Protein AF-A0A0A9ZG33-F1 (afdb_monomer_lite)

pLDDT: mean 83.76, std 20.29, range [23.17, 98.38]

Organism: Lygus hesperus (NCBI:txid30085)

Radius of gyration: 24.09 Å; chains: 1; bounding box: 69×44×70 Å

Foldseek 3Di:
DCLLFFPDDPPDDFAFDDQDDFWKDKDFDPPPDDPPVPLLQAPDDAVVFPADKDKKFFPAKDFPDDDDPDFTKMKTKIFQVPRDDDAAFDKKWWQFWFDPVLLCLLCVLLVNNVQQFGKMAMDTDPPDPDDQDRSHHRIHGSSSCRTGWFPQLDQQALSLLLNLLVQADDPSLSSSSRLLSGPNNVVVVCVVRPVVSDTPSNSCVSRVRRRDHPSSRSVGTHTRHTDMFGFNDGCVVSPSMTMGMDGFDAPPVRDTDRHSVRVVQLNVVNVVVVVVCVVVVNDDPPDPDPDDDDDDDDDDDDDDDDDDDDDPRVSGIIIMGD

Sequence (322 aa):
MEFSKLIFEPTVDLKLPPVPVSFIEVVFSDVQKIDLDDPLCTSAPLPFGISPLIQSEVVSGRLLTRGDDVKETFELSLDIKEQFSYLPGDSVGVFPQNPLAEVNQLLKRLGLDEQKNAPIEITVKKGVKKKLPIYLPLVSTPKIILESVLEIRGILKKGFLRSLAEYTTEYKEKRRLLELSSIEGAAEYDKYILQQGLTLSDVLTEIPSCVPPLSLLLEHLPRLMPRAYSIASSPLSCGKRINIVFNLVVTPRGRMGVCSSWLKNKFEDVDDLSKKFEKMGVEDSSPTITSKTETVQFPNPHAYRCSSNLDWTRDRRCSLYR

Structure (mmCIF, N/CA/C/O backbone):
data_AF-A0A0A9ZG33-F1
#
_entry.id   AF-A0A0A9ZG33-F1
#
loop_
_atom_site.group_PDB
_atom_site.id
_atom_site.type_symbol
_atom_site.label_atom_id
_atom_site.label_alt_id
_atom_site.label_comp_id
_atom_site.label_asym_id
_atom_site.label_entity_id
_atom_site.label_seq_id
_atom_site.pdbx_PDB_ins_code
_atom_site.Cartn_x
_atom_site.Cartn_y
_atom_site.Cartn_z
_atom_site.occupancy
_atom_site.B_iso_or_equiv
_atom_site.auth_seq_id
_atom_site.auth_comp_id
_atom_site.auth_asym_id
_atom_site.auth_atom_id
_atom_site.pdbx_PDB_model_num
ATOM 1 N N . MET A 1 1 ? -22.550 -4.802 -3.161 1.00 54.41 1 MET A N 1
ATOM 2 C CA . MET A 1 1 ? -21.723 -5.581 -2.213 1.00 54.41 1 MET A CA 1
ATOM 3 C C . MET A 1 1 ? -22.323 -5.340 -0.837 1.00 54.41 1 MET A C 1
ATOM 5 O O . MET A 1 1 ? -22.519 -4.184 -0.504 1.00 54.41 1 MET A O 1
ATOM 9 N N . GLU A 1 2 ? -22.704 -6.361 -0.069 1.00 68.38 2 GLU A N 1
ATOM 10 C CA . GLU A 1 2 ? -23.331 -6.164 1.259 1.00 68.38 2 GLU A CA 1
ATOM 11 C C . GLU A 1 2 ? -22.295 -5.989 2.383 1.00 68.38 2 GLU A C 1
ATOM 13 O O . GLU A 1 2 ? -22.532 -6.361 3.529 1.00 68.38 2 GLU A O 1
ATOM 18 N N . PHE A 1 3 ? -21.120 -5.441 2.063 1.00 70.50 3 PHE A N 1
ATOM 19 C CA . PHE A 1 3 ? -20.029 -5.315 3.027 1.00 70.50 3 PHE A CA 1
ATOM 20 C C . PHE A 1 3 ? -20.379 -4.376 4.192 1.00 70.50 3 PHE A C 1
ATOM 22 O O . PHE A 1 3 ? -19.878 -4.570 5.292 1.00 70.50 3 PHE A O 1
ATOM 29 N N . SER A 1 4 ? -21.268 -3.405 3.982 1.00 67.25 4 SER A N 1
ATOM 30 C CA . SER A 1 4 ? -21.712 -2.442 4.997 1.00 67.25 4 SER A CA 1
ATOM 31 C C . SER A 1 4 ? -22.871 -2.932 5.880 1.00 67.25 4 SER A C 1
ATOM 33 O O . SER A 1 4 ? -23.258 -2.240 6.822 1.00 67.25 4 SER A O 1
ATOM 35 N N . LYS A 1 5 ? -23.436 -4.122 5.623 1.00 80.19 5 LYS A N 1
ATOM 36 C CA . LYS A 1 5 ? -24.519 -4.680 6.448 1.00 80.19 5 LYS A CA 1
ATOM 37 C C . LYS A 1 5 ? -23.959 -5.433 7.656 1.00 80.19 5 LYS A C 1
ATOM 39 O O . LYS A 1 5 ? -22.950 -6.131 7.548 1.00 80.19 5 LYS A O 1
ATOM 44 N N . LEU A 1 6 ? -24.629 -5.309 8.802 1.00 83.00 6 LEU A N 1
ATOM 45 C CA . LEU A 1 6 ? -24.317 -6.118 9.984 1.00 83.00 6 LEU A CA 1
ATOM 46 C C . LEU A 1 6 ? -24.557 -7.602 9.688 1.00 83.00 6 LEU A C 1
ATOM 48 O O . LEU A 1 6 ? -25.524 -7.949 9.011 1.00 83.00 6 LEU A O 1
ATOM 52 N N . ILE A 1 7 ? -23.655 -8.449 10.177 1.00 76.56 7 ILE A N 1
ATOM 53 C CA . ILE A 1 7 ? -23.704 -9.909 10.014 1.00 76.56 7 ILE A CA 1
ATOM 54 C C . ILE A 1 7 ? -24.590 -10.516 11.095 1.00 76.56 7 ILE A C 1
ATOM 56 O O . ILE A 1 7 ? -25.347 -11.450 10.838 1.00 76.56 7 ILE A O 1
ATOM 60 N N . PHE A 1 8 ? -24.478 -9.977 12.306 1.00 82.75 8 PHE A N 1
ATOM 61 C CA . PHE A 1 8 ? -25.148 -10.486 13.487 1.00 82.75 8 PHE A CA 1
ATOM 62 C C . PHE A 1 8 ? -26.066 -9.419 14.066 1.00 82.75 8 PHE A C 1
ATOM 64 O O . PHE A 1 8 ? -25.863 -8.217 13.876 1.00 82.75 8 PHE A O 1
ATOM 71 N N . GLU A 1 9 ? -27.072 -9.860 14.817 1.00 83.00 9 GLU A N 1
ATOM 72 C CA . GLU A 1 9 ? -27.847 -8.926 15.619 1.00 83.00 9 GLU A CA 1
ATOM 73 C C . GLU A 1 9 ? -26.914 -8.178 16.591 1.00 83.00 9 GLU A C 1
ATOM 75 O O . GLU A 1 9 ? -25.982 -8.778 17.144 1.00 83.00 9 GLU A O 1
ATOM 80 N N . PRO A 1 10 ? -27.143 -6.874 16.828 1.00 83.50 10 PRO A N 1
ATOM 81 C CA . PRO A 1 10 ? -26.335 -6.069 17.746 1.00 83.50 10 PRO A CA 1
ATOM 82 C C . PRO A 1 10 ? -26.168 -6.661 19.154 1.00 83.50 10 PRO A C 1
ATOM 84 O O . PRO A 1 10 ? -25.194 -6.356 19.837 1.00 83.50 10 PRO A O 1
ATOM 87 N N . THR A 1 11 ? -27.117 -7.497 19.574 1.00 83.44 11 THR A N 1
ATOM 88 C CA . THR A 1 11 ? -27.189 -8.186 20.869 1.00 83.44 11 THR A CA 1
ATOM 89 C C . THR A 1 11 ? -26.241 -9.380 20.991 1.00 83.44 11 THR A C 1
ATOM 91 O O . THR A 1 11 ? -26.025 -9.859 22.099 1.00 83.44 11 THR A O 1
ATOM 94 N N . VAL A 1 12 ? -25.672 -9.874 19.886 1.00 89.44 12 VAL A N 1
ATOM 95 C CA . VAL A 1 12 ? -24.742 -11.010 19.905 1.00 89.44 12 VAL A CA 1
ATOM 96 C C . VAL A 1 12 ? -23.395 -10.573 20.482 1.00 89.44 12 VAL A C 1
ATOM 98 O O . VAL A 1 12 ? -22.738 -9.672 19.947 1.00 89.44 12 VAL A O 1
ATOM 101 N N . ASP A 1 13 ? -22.944 -11.241 21.539 1.00 91.88 13 ASP A N 1
ATOM 102 C CA . ASP A 1 13 ? -21.604 -11.035 22.088 1.00 91.88 13 ASP A CA 1
ATOM 103 C C . ASP A 1 13 ? -20.533 -11.588 21.136 1.00 91.88 13 ASP A C 1
ATOM 105 O O . ASP A 1 13 ? -20.601 -12.734 20.693 1.00 91.88 13 ASP A O 1
ATOM 109 N N . LEU A 1 14 ? -19.526 -10.766 20.824 1.00 95.44 14 LEU A N 1
ATOM 110 C CA . LEU A 1 14 ? -18.429 -11.126 19.921 1.00 95.44 14 LEU A CA 1
ATOM 111 C C . LEU A 1 14 ? -17.164 -11.468 20.705 1.00 95.44 14 LEU A C 1
ATOM 113 O O . LEU A 1 14 ? -16.707 -10.681 21.540 1.00 95.44 14 LEU A O 1
ATOM 117 N N . LYS A 1 15 ? -16.517 -12.584 20.364 1.00 96.81 15 LYS A N 1
ATOM 118 C CA . LYS A 1 15 ? -15.189 -12.922 20.887 1.00 96.81 15 LYS A CA 1
ATOM 119 C C . LYS A 1 15 ? -14.122 -12.219 20.060 1.00 96.81 15 LYS A C 1
ATOM 121 O O . LYS A 1 15 ? -13.741 -12.670 18.978 1.00 96.81 15 LYS A O 1
ATOM 126 N N . LEU A 1 16 ? -13.655 -11.087 20.579 1.00 97.00 16 LEU A N 1
ATOM 127 C CA . LEU A 1 16 ? -12.715 -10.201 19.897 1.00 97.00 16 LEU A CA 1
ATOM 128 C C . LEU A 1 16 ? -11.254 -10.510 20.261 1.00 97.00 16 LEU A C 1
ATOM 130 O O . LEU A 1 16 ? -10.961 -10.822 21.417 1.00 97.00 16 LEU A O 1
ATOM 134 N N . PRO A 1 17 ? -10.310 -10.358 19.314 1.00 95.75 17 PRO A N 1
ATOM 135 C CA . PRO A 1 17 ? -8.894 -10.324 19.648 1.00 95.75 17 PRO A CA 1
ATOM 136 C C . PRO A 1 17 ? -8.579 -9.096 20.525 1.00 95.75 17 PRO A C 1
ATOM 138 O O . PRO A 1 17 ? -9.280 -8.078 20.437 1.00 95.75 17 PRO A O 1
ATOM 141 N N . PRO A 1 18 ? -7.516 -9.150 21.352 1.00 95.44 18 PRO A N 1
ATOM 142 C CA . PRO A 1 18 ? -7.082 -7.991 22.124 1.00 95.44 18 PRO A CA 1
ATOM 143 C C . PRO A 1 18 ? -6.701 -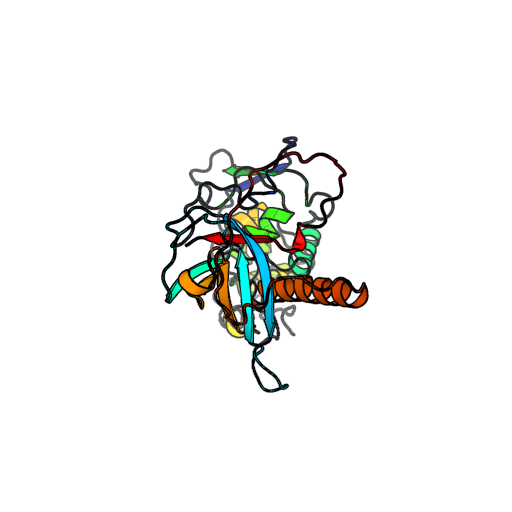6.845 21.184 1.00 95.44 18 PRO A C 1
ATOM 145 O O . PRO A 1 18 ? -6.145 -7.083 20.110 1.00 95.44 18 PRO A O 1
ATOM 148 N N . VAL A 1 19 ? -6.974 -5.604 21.597 1.00 94.81 19 VAL A N 1
ATOM 149 C CA . VAL A 1 19 ? -6.558 -4.420 20.834 1.00 94.81 19 VAL A CA 1
ATOM 150 C C . VAL A 1 19 ? -5.030 -4.356 20.828 1.00 94.81 19 VAL A C 1
ATOM 152 O O . VAL A 1 19 ? -4.422 -4.290 21.901 1.00 94.81 19 VAL A O 1
ATOM 155 N N . PRO A 1 20 ? -4.387 -4.384 19.651 1.00 93.75 20 PRO A N 1
ATOM 156 C CA . PRO A 1 20 ? -2.947 -4.209 19.549 1.00 93.75 20 PRO A CA 1
ATOM 157 C C . PRO A 1 20 ? -2.500 -2.889 20.186 1.00 93.75 20 PRO A C 1
ATOM 159 O O . PRO A 1 20 ? -3.065 -1.830 19.930 1.00 93.75 20 PRO A O 1
ATOM 162 N N . VAL A 1 21 ? -1.471 -2.955 21.034 1.00 92.44 21 VAL A N 1
ATOM 163 C CA . VAL A 1 21 ? -0.943 -1.768 21.719 1.00 92.44 21 VAL A CA 1
ATOM 164 C C . VAL A 1 21 ? -0.208 -0.882 20.721 1.00 92.44 21 VAL A C 1
ATOM 166 O O . VAL A 1 21 ? 0.861 -1.274 20.225 1.00 92.44 21 VAL A O 1
ATOM 169 N N . SER A 1 22 ? -0.757 0.313 20.501 1.00 94.50 22 SER A N 1
ATOM 170 C CA . SER A 1 22 ? -0.127 1.356 19.697 1.00 94.50 22 SER A CA 1
ATOM 171 C C . SER A 1 22 ? 1.168 1.849 20.341 1.00 94.50 22 SER A C 1
ATOM 173 O O . SER A 1 22 ? 1.252 2.051 21.553 1.00 94.50 22 SER A O 1
ATOM 175 N N . PHE A 1 23 ? 2.191 2.034 19.516 1.00 96.88 23 PHE A N 1
ATOM 176 C CA . PHE A 1 23 ? 3.548 2.365 19.930 1.00 96.88 23 PHE A CA 1
ATOM 177 C C . PHE A 1 23 ? 4.268 3.341 19.002 1.00 96.88 23 PHE A C 1
ATOM 179 O O . PHE A 1 23 ? 5.325 3.827 19.392 1.00 96.88 23 PHE A O 1
ATOM 186 N N . ILE A 1 24 ? 3.733 3.626 17.814 1.00 97.50 24 ILE A N 1
ATOM 187 C CA . ILE A 1 24 ? 4.305 4.603 16.888 1.00 97.50 24 ILE A CA 1
ATOM 188 C C . ILE A 1 24 ? 3.654 5.962 17.130 1.00 97.50 24 ILE A C 1
ATOM 190 O O . ILE A 1 24 ? 2.438 6.083 17.298 1.00 97.50 24 ILE A O 1
ATOM 194 N N . GLU A 1 25 ? 4.485 6.993 17.149 1.00 96.25 25 GLU A N 1
ATOM 195 C CA . GLU A 1 25 ? 4.097 8.395 17.172 1.00 96.25 25 GLU A CA 1
ATOM 196 C C . GLU A 1 25 ? 4.562 9.054 15.871 1.00 96.25 25 GLU A C 1
ATOM 198 O O . GLU A 1 25 ? 5.674 8.802 15.403 1.00 96.25 25 GLU A O 1
ATOM 203 N N . VAL A 1 26 ? 3.683 9.859 15.273 1.00 96.81 26 VAL A N 1
ATOM 204 C CA . VAL A 1 26 ? 3.967 10.638 14.064 1.00 96.81 26 VAL A CA 1
ATOM 205 C C . VAL A 1 26 ? 3.759 12.101 14.413 1.00 96.81 26 VAL A C 1
ATOM 207 O O . VAL A 1 26 ? 2.665 12.473 14.838 1.00 96.81 26 VAL A O 1
ATOM 210 N N . VAL A 1 27 ? 4.799 12.909 14.236 1.00 95.19 27 VAL A N 1
ATOM 211 C CA . VAL A 1 27 ? 4.781 14.345 14.537 1.00 95.19 27 VAL A CA 1
ATOM 212 C C . VAL A 1 27 ? 5.165 15.104 13.277 1.00 95.19 27 VAL A C 1
ATOM 214 O O . VAL A 1 27 ? 6.100 14.709 12.586 1.00 95.19 27 VAL A O 1
ATOM 217 N N . PHE A 1 28 ? 4.449 16.178 12.955 1.00 92.56 28 PHE A N 1
ATOM 218 C CA . PHE A 1 28 ? 4.870 17.069 11.875 1.00 92.56 28 PHE A CA 1
ATOM 219 C C . PHE A 1 28 ? 6.111 17.847 12.301 1.00 92.56 28 PHE A C 1
ATOM 221 O O . PHE A 1 28 ? 6.170 18.360 13.417 1.00 92.56 28 PHE A O 1
ATOM 228 N N . SER A 1 29 ? 7.095 17.902 11.412 1.00 84.00 29 SER A N 1
ATOM 229 C CA . SER A 1 29 ? 8.401 18.497 11.668 1.00 84.00 29 SER A CA 1
ATOM 230 C C . SER A 1 29 ? 8.631 19.704 10.765 1.00 84.00 29 SER A C 1
ATOM 232 O O . SER A 1 29 ? 8.166 19.741 9.625 1.00 84.00 29 SER A O 1
ATOM 234 N N . ASP A 1 30 ? 9.406 20.665 11.263 1.00 78.31 30 ASP A N 1
ATOM 235 C CA . ASP A 1 30 ? 9.865 21.828 10.498 1.00 78.31 30 ASP A CA 1
ATOM 236 C C . ASP A 1 30 ? 11.100 21.508 9.628 1.00 78.31 30 ASP A C 1
ATOM 238 O O . ASP A 1 30 ? 11.636 22.384 8.944 1.00 78.31 30 ASP A O 1
ATOM 242 N N . VAL A 1 31 ? 11.592 20.260 9.646 1.00 69.31 31 VAL A N 1
ATOM 243 C CA . VAL A 1 31 ? 12.765 19.826 8.872 1.00 69.31 31 VAL A CA 1
ATOM 244 C C . VAL A 1 31 ? 12.498 19.946 7.368 1.00 69.31 31 VAL A C 1
ATOM 246 O O . VAL A 1 31 ? 11.769 19.160 6.778 1.00 69.31 31 VAL A O 1
ATOM 249 N N . GLN A 1 32 ? 13.151 20.907 6.713 1.00 61.06 32 GLN A N 1
ATOM 250 C CA . GLN A 1 32 ? 12.835 21.291 5.328 1.00 61.06 32 GLN A CA 1
ATOM 251 C C . GLN A 1 32 ? 13.385 20.363 4.230 1.00 61.06 32 GLN A C 1
ATOM 253 O O . GLN A 1 32 ? 13.045 20.551 3.063 1.00 61.06 32 GLN A O 1
ATOM 258 N N . LYS A 1 33 ? 14.258 19.396 4.543 1.00 64.38 33 LYS A N 1
ATOM 259 C CA . LYS A 1 33 ? 14.939 18.584 3.518 1.00 64.38 33 LYS A CA 1
ATOM 260 C C . LYS A 1 33 ? 14.689 17.098 3.714 1.00 64.38 33 LYS A C 1
ATOM 262 O O . LYS A 1 33 ? 15.389 16.440 4.474 1.00 64.38 33 LYS A O 1
ATOM 267 N N . ILE A 1 34 ? 13.708 16.590 2.978 1.00 72.25 34 ILE A N 1
ATOM 268 C CA . ILE A 1 34 ? 13.568 15.163 2.693 1.00 72.25 34 ILE A CA 1
ATOM 269 C C . ILE A 1 34 ? 14.225 14.933 1.343 1.00 72.25 34 ILE A C 1
ATOM 271 O O . ILE A 1 34 ? 13.909 15.635 0.378 1.00 72.25 34 ILE A O 1
ATOM 275 N N . ASP A 1 35 ? 15.161 13.993 1.296 1.00 70.25 35 ASP A N 1
ATOM 276 C CA . ASP A 1 35 ? 15.769 13.592 0.039 1.00 70.25 35 ASP A CA 1
ATOM 277 C C . ASP A 1 35 ? 14.707 12.892 -0.818 1.00 70.25 35 ASP A C 1
ATOM 279 O O . ASP A 1 35 ? 14.167 11.850 -0.452 1.00 70.25 35 ASP A O 1
ATOM 283 N N . LEU A 1 36 ? 14.347 13.519 -1.937 1.00 68.31 36 LEU A N 1
ATOM 284 C CA . LEU A 1 36 ? 13.374 12.967 -2.876 1.00 68.31 36 LEU A CA 1
ATOM 285 C C . LEU A 1 36 ? 14.019 11.974 -3.850 1.00 68.31 36 LEU A C 1
ATOM 287 O O . LEU A 1 36 ? 13.290 11.282 -4.561 1.00 68.31 36 LEU A O 1
ATOM 291 N N . ASP A 1 37 ? 15.352 11.918 -3.910 1.00 66.62 37 ASP A N 1
ATOM 292 C CA . ASP A 1 37 ? 16.083 11.010 -4.788 1.00 66.62 37 ASP A CA 1
ATOM 293 C C . ASP A 1 37 ? 16.258 9.613 -4.152 1.00 66.62 37 ASP A C 1
ATOM 295 O O . ASP A 1 37 ? 16.271 8.615 -4.876 1.00 66.62 37 ASP A O 1
ATOM 299 N N . ASP A 1 38 ? 16.251 9.494 -2.820 1.00 74.06 38 ASP A N 1
ATOM 300 C CA . ASP A 1 38 ? 16.016 8.222 -2.115 1.00 74.06 38 ASP A CA 1
ATOM 301 C C . ASP A 1 38 ? 14.668 8.250 -1.372 1.00 74.06 38 ASP A C 1
ATOM 303 O O . ASP A 1 38 ? 14.619 8.521 -0.170 1.00 74.06 38 ASP A O 1
ATOM 30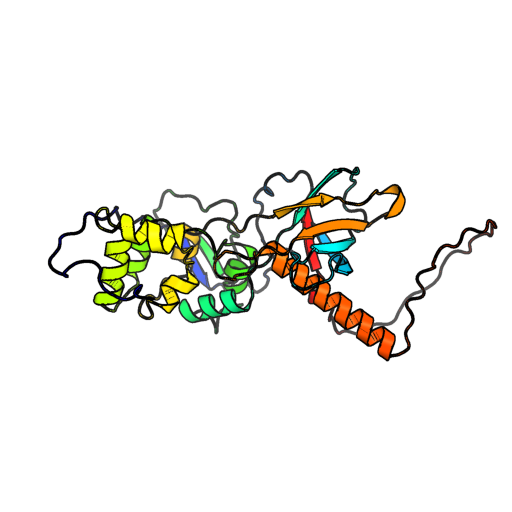7 N N . PRO A 1 39 ? 13.545 7.933 -2.044 1.00 66.19 39 PRO A N 1
ATOM 308 C CA . PRO A 1 39 ? 12.223 8.008 -1.427 1.00 66.19 39 PRO A CA 1
ATOM 309 C C . PRO A 1 39 ? 12.029 6.998 -0.287 1.00 66.19 39 PRO A C 1
ATOM 311 O O . PRO A 1 39 ? 11.066 7.116 0.467 1.00 66.19 39 PRO A O 1
ATOM 314 N N . LEU A 1 40 ? 12.898 5.992 -0.139 1.00 76.56 40 LEU A N 1
ATOM 315 C CA . LEU A 1 40 ? 12.789 5.042 0.964 1.00 76.56 40 LEU A CA 1
ATOM 316 C C . LEU A 1 40 ? 13.387 5.612 2.256 1.00 76.56 40 LEU A C 1
ATOM 318 O O . LEU A 1 40 ? 12.904 5.246 3.328 1.00 76.56 40 LEU A O 1
ATOM 322 N N . CYS A 1 41 ? 14.379 6.514 2.164 1.00 72.69 41 CYS A N 1
ATOM 323 C CA . CYS A 1 41 ? 15.009 7.217 3.294 1.00 72.69 41 CYS A CA 1
ATOM 324 C C . CYS A 1 41 ? 15.338 6.283 4.483 1.00 72.69 41 CYS A C 1
ATOM 326 O O . CYS A 1 41 ? 15.213 6.662 5.652 1.00 72.69 41 CYS A O 1
ATOM 328 N N . THR A 1 42 ? 15.707 5.028 4.203 1.00 74.44 42 THR A N 1
ATOM 329 C CA . THR A 1 42 ? 15.952 3.999 5.220 1.00 74.44 42 THR A CA 1
ATOM 330 C C . THR A 1 42 ? 17.262 3.273 4.955 1.00 74.44 42 THR A C 1
ATOM 332 O O . THR A 1 42 ? 17.591 2.929 3.825 1.00 74.44 42 THR A O 1
ATOM 335 N N . SER A 1 43 ? 17.994 2.980 6.030 1.00 73.88 43 SER A N 1
ATOM 336 C CA . SER A 1 43 ? 19.173 2.110 6.004 1.00 73.88 43 SER A CA 1
ATOM 337 C C . SER A 1 43 ? 18.817 0.621 6.055 1.00 73.88 43 SER A C 1
ATOM 339 O O . SER A 1 43 ? 19.701 -0.225 6.208 1.00 73.88 43 SER A O 1
ATOM 341 N N . ALA A 1 44 ? 17.528 0.275 5.967 1.00 81.38 44 ALA A N 1
ATOM 342 C CA . ALA A 1 44 ? 17.096 -1.109 5.967 1.00 81.38 44 ALA A CA 1
ATOM 343 C C . ALA A 1 44 ? 17.719 -1.883 4.802 1.00 81.38 44 ALA A C 1
ATOM 345 O O . ALA A 1 44 ? 17.724 -1.390 3.671 1.00 81.38 44 ALA A O 1
ATOM 346 N N . PRO A 1 45 ? 18.150 -3.136 5.040 1.00 81.81 45 PRO A N 1
ATOM 347 C CA . PRO A 1 45 ? 18.642 -3.974 3.964 1.00 81.81 45 PRO A CA 1
ATOM 348 C C . PRO A 1 45 ? 17.571 -4.111 2.876 1.00 81.81 45 PRO A C 1
ATOM 350 O O . PRO A 1 45 ? 16.363 -4.225 3.152 1.00 81.81 45 PRO A O 1
ATOM 353 N N . LEU A 1 46 ? 18.019 -4.075 1.625 1.00 82.69 46 LEU A N 1
ATOM 354 C CA . LEU A 1 46 ? 17.160 -4.344 0.482 1.00 82.69 46 LEU A CA 1
ATOM 355 C C . LEU A 1 46 ? 16.833 -5.844 0.485 1.00 82.69 46 LEU A C 1
ATOM 357 O O . LEU A 1 46 ? 17.747 -6.663 0.613 1.00 82.69 46 LEU A O 1
ATOM 361 N N . PRO A 1 47 ? 15.553 -6.243 0.402 1.00 79.31 47 PRO A N 1
ATOM 362 C CA . PRO A 1 47 ? 15.192 -7.655 0.440 1.00 79.31 47 PRO A CA 1
ATOM 363 C C . PRO A 1 47 ? 15.890 -8.436 -0.676 1.00 79.31 47 PRO A C 1
ATOM 365 O O . PRO A 1 47 ? 15.706 -8.116 -1.841 1.00 79.31 47 PRO A O 1
ATOM 368 N N . PHE A 1 48 ? 16.666 -9.467 -0.337 1.00 78.75 48 PHE A N 1
ATOM 369 C CA . PHE A 1 48 ? 17.415 -10.288 -1.307 1.00 78.75 48 PHE A CA 1
ATOM 370 C C . PHE A 1 48 ? 18.492 -9.538 -2.113 1.00 78.75 48 PHE A C 1
ATOM 372 O O . PHE A 1 48 ? 19.044 -10.119 -3.039 1.00 78.75 48 PHE A O 1
ATOM 379 N N . GLY A 1 49 ? 18.790 -8.281 -1.769 1.00 79.88 49 GLY A N 1
ATOM 380 C CA . GLY A 1 49 ? 19.707 -7.441 -2.532 1.00 79.88 49 GLY A CA 1
ATOM 381 C C . GLY A 1 49 ? 21.166 -7.620 -2.146 1.00 79.88 49 GLY A C 1
ATOM 382 O O . GLY A 1 49 ? 21.504 -7.671 -0.962 1.00 79.88 49 GLY A O 1
ATOM 383 N N . ILE A 1 50 ? 22.023 -7.667 -3.159 1.00 80.56 50 ILE A N 1
ATOM 384 C CA . ILE A 1 50 ? 23.484 -7.677 -3.054 1.00 80.56 50 ILE A CA 1
ATOM 385 C C . ILE A 1 50 ? 24.118 -6.390 -3.601 1.00 80.56 50 ILE A C 1
ATOM 387 O O . ILE A 1 50 ? 25.301 -6.155 -3.356 1.00 80.56 50 ILE A O 1
ATOM 391 N N . SER A 1 51 ? 23.355 -5.544 -4.307 1.00 80.69 51 SER A N 1
ATOM 392 C CA . SER A 1 51 ? 23.786 -4.201 -4.721 1.00 80.69 51 SER A CA 1
ATOM 393 C C . SER A 1 51 ? 23.077 -3.084 -3.942 1.00 80.69 51 SER A C 1
ATOM 395 O O . SER A 1 51 ? 21.992 -3.298 -3.395 1.00 80.69 51 SER A O 1
ATOM 397 N N . PRO A 1 52 ? 23.636 -1.859 -3.931 1.00 81.50 52 PRO A N 1
ATOM 398 C CA . PRO A 1 52 ? 22.891 -0.666 -3.544 1.00 81.50 52 PRO A CA 1
ATOM 399 C C . PRO A 1 52 ? 21.652 -0.453 -4.422 1.00 81.50 52 PRO A C 1
ATOM 401 O O . PRO A 1 52 ? 21.568 -0.979 -5.537 1.00 81.50 52 PRO A O 1
ATOM 404 N N . LEU A 1 53 ? 20.716 0.353 -3.915 1.00 84.69 53 LEU A N 1
ATOM 405 C CA . LEU A 1 53 ? 19.584 0.846 -4.689 1.00 84.69 53 LEU A CA 1
ATOM 406 C C . LEU A 1 53 ? 20.094 1.857 -5.714 1.00 84.69 53 LEU A C 1
ATOM 408 O O . LEU A 1 53 ? 20.796 2.801 -5.357 1.00 84.69 53 LEU A O 1
ATOM 412 N N . ILE A 1 54 ? 19.711 1.671 -6.969 1.00 86.12 54 ILE A N 1
ATOM 413 C CA . ILE A 1 54 ? 20.070 2.554 -8.069 1.00 86.12 54 ILE A CA 1
ATOM 414 C C . ILE A 1 54 ? 18.819 3.191 -8.656 1.00 86.12 54 ILE A C 1
ATOM 416 O O . ILE A 1 54 ? 17.786 2.536 -8.786 1.00 86.12 54 ILE A O 1
ATOM 420 N N . GLN A 1 55 ? 18.914 4.453 -9.062 1.00 86.81 55 GLN A N 1
ATOM 421 C CA . GLN A 1 55 ? 17.914 5.043 -9.945 1.00 86.81 55 GLN A CA 1
ATOM 422 C C . GLN A 1 55 ? 18.284 4.736 -11.397 1.00 86.81 55 GLN A C 1
ATOM 424 O O . GLN A 1 55 ? 19.373 5.082 -11.862 1.00 86.81 55 GLN A O 1
ATOM 429 N N . SER A 1 56 ? 17.363 4.095 -12.105 1.00 88.12 56 SER A N 1
ATOM 430 C CA . SER A 1 56 ? 17.482 3.713 -13.507 1.00 88.12 56 SER A CA 1
ATOM 431 C C . SER A 1 56 ? 16.381 4.373 -14.329 1.00 88.12 56 SER A C 1
ATOM 433 O O . SER A 1 56 ? 15.275 4.604 -13.838 1.00 88.12 56 SER A O 1
ATOM 435 N N . GLU A 1 57 ? 16.682 4.700 -15.579 1.00 89.06 57 GLU A N 1
ATOM 436 C CA . GLU A 1 57 ? 15.719 5.275 -16.517 1.00 89.06 57 GLU A CA 1
ATOM 437 C C . GLU A 1 57 ? 15.188 4.196 -17.455 1.00 89.06 57 GLU A C 1
ATOM 439 O O . GLU A 1 57 ? 15.955 3.371 -17.960 1.00 89.06 57 GLU A O 1
ATOM 444 N N . VAL A 1 58 ? 13.879 4.224 -17.716 1.00 92.19 58 VAL A N 1
ATOM 445 C CA . VAL A 1 58 ? 13.290 3.433 -18.800 1.00 92.19 58 VAL A CA 1
ATOM 446 C C . VAL A 1 58 ? 13.681 4.078 -20.127 1.00 92.19 58 VAL A C 1
ATOM 448 O O . VAL A 1 58 ? 13.258 5.189 -20.442 1.00 92.19 58 VAL A O 1
ATOM 451 N N . VAL A 1 59 ? 14.522 3.381 -20.888 1.00 91.38 59 VAL A N 1
ATOM 452 C CA . VAL A 1 59 ? 15.067 3.857 -22.167 1.00 91.38 59 VAL A CA 1
ATOM 453 C C . VAL A 1 59 ? 14.096 3.604 -23.305 1.00 91.38 59 VAL A C 1
ATOM 455 O O . VAL A 1 59 ? 13.893 4.456 -24.163 1.00 91.38 59 VAL A O 1
ATOM 458 N N . SER A 1 60 ? 13.527 2.407 -23.335 1.00 90.88 60 SER A N 1
ATOM 459 C CA . SER A 1 60 ? 12.585 1.989 -24.361 1.00 90.88 60 SER A CA 1
ATOM 460 C C . SER A 1 60 ? 11.687 0.894 -23.815 1.00 90.88 60 SER A C 1
ATOM 462 O O . SER A 1 60 ? 12.015 0.231 -22.826 1.00 90.88 60 SER A O 1
ATOM 464 N N . GLY A 1 61 ? 10.558 0.674 -24.477 1.00 91.88 61 GLY A N 1
ATOM 465 C CA . GLY A 1 61 ? 9.746 -0.498 -24.216 1.00 91.88 61 GLY A CA 1
ATOM 466 C C . GLY A 1 61 ? 8.955 -0.933 -25.432 1.00 91.88 61 GLY A C 1
ATOM 467 O O . GLY A 1 61 ? 8.854 -0.211 -26.423 1.00 91.88 61 GLY A O 1
ATOM 468 N N . ARG A 1 62 ? 8.452 -2.162 -25.374 1.00 91.81 62 ARG A N 1
ATOM 469 C CA . ARG A 1 62 ? 7.705 -2.802 -26.455 1.00 91.81 62 ARG A CA 1
ATOM 470 C C . ARG A 1 62 ? 6.588 -3.654 -25.873 1.00 91.81 62 ARG A C 1
ATOM 472 O O . ARG A 1 62 ? 6.831 -4.464 -24.981 1.00 91.81 62 ARG A O 1
ATOM 479 N N . LEU A 1 63 ? 5.383 -3.522 -26.422 1.00 94.25 63 LEU A N 1
ATOM 480 C CA . LEU A 1 63 ? 4.319 -4.501 -26.220 1.00 94.25 63 LEU A CA 1
ATOM 481 C C . LEU A 1 63 ? 4.601 -5.708 -27.127 1.00 94.25 63 LEU A C 1
ATOM 483 O O . LEU A 1 63 ? 4.631 -5.582 -28.352 1.00 94.25 63 LEU A O 1
ATOM 487 N N . LEU A 1 64 ? 4.844 -6.868 -26.523 1.00 93.75 64 LEU A N 1
ATOM 488 C CA . LEU A 1 64 ? 5.224 -8.095 -27.229 1.00 93.75 64 LEU A CA 1
ATOM 489 C C . LEU A 1 64 ? 4.017 -8.885 -27.745 1.00 93.75 64 LEU A C 1
ATOM 491 O O . LEU A 1 64 ? 4.145 -9.687 -28.668 1.00 93.75 64 LEU A O 1
ATOM 495 N N . THR A 1 65 ? 2.848 -8.681 -27.146 1.00 92.75 65 THR A N 1
ATOM 496 C CA . THR A 1 65 ? 1.614 -9.408 -27.464 1.00 92.75 65 THR A CA 1
ATOM 497 C C . THR A 1 65 ? 0.670 -8.579 -28.328 1.00 92.75 65 THR A C 1
ATOM 499 O O . THR A 1 65 ? 0.636 -7.355 -28.235 1.00 92.75 65 THR A O 1
ATOM 502 N N . ARG A 1 66 ? -0.135 -9.248 -29.158 1.00 87.31 66 ARG A N 1
ATOM 503 C CA . ARG A 1 66 ? -1.209 -8.636 -29.954 1.00 87.31 66 ARG A CA 1
ATOM 504 C C . ARG A 1 66 ? -2.481 -9.475 -29.842 1.00 87.31 66 ARG A C 1
ATOM 506 O O . ARG A 1 66 ? -2.387 -10.699 -29.835 1.00 87.31 66 ARG A O 1
ATOM 513 N N . GLY A 1 67 ? -3.635 -8.811 -29.844 1.00 79.62 67 GLY A N 1
ATOM 514 C CA . GLY A 1 67 ? -4.955 -9.439 -29.740 1.00 79.62 67 GLY A CA 1
ATOM 515 C C . GLY A 1 67 ? -5.558 -9.336 -28.338 1.00 79.62 67 GLY A C 1
ATOM 516 O O . GLY A 1 67 ? -4.838 -9.133 -27.364 1.00 79.62 67 GLY A O 1
ATOM 517 N N . ASP A 1 68 ? -6.880 -9.475 -28.259 1.00 73.38 68 ASP A N 1
ATOM 518 C CA . ASP A 1 68 ? -7.656 -9.180 -27.044 1.00 73.38 68 ASP A CA 1
ATOM 519 C C . ASP A 1 68 ? -7.646 -10.327 -26.012 1.00 73.38 68 ASP A C 1
ATOM 521 O O . ASP A 1 68 ? -7.854 -10.097 -24.823 1.00 73.38 68 ASP A O 1
ATOM 525 N N . ASP A 1 69 ? -7.332 -11.555 -26.444 1.00 74.88 69 ASP A N 1
ATOM 526 C CA . ASP A 1 69 ? -7.373 -12.771 -25.611 1.00 74.88 69 ASP A CA 1
ATOM 527 C C . ASP A 1 69 ? -6.001 -13.198 -25.053 1.00 74.88 69 ASP A C 1
ATOM 529 O O . ASP A 1 69 ? -5.824 -14.318 -24.562 1.00 74.88 69 ASP A O 1
ATOM 533 N N . VAL A 1 70 ? -4.997 -12.320 -25.118 1.00 83.56 70 VAL A N 1
ATOM 534 C CA . VAL A 1 70 ? -3.659 -12.577 -24.570 1.00 83.56 70 VAL A CA 1
ATOM 535 C C . VAL A 1 70 ? -3.327 -11.583 -23.469 1.00 83.56 70 VAL A C 1
ATOM 537 O O . VAL A 1 70 ? -3.615 -10.394 -23.559 1.00 83.56 70 VAL A O 1
ATOM 540 N N . LYS A 1 71 ? -2.695 -12.078 -22.400 1.00 88.69 71 LYS A N 1
ATOM 541 C CA . LYS A 1 71 ? -2.179 -11.206 -21.341 1.00 88.69 71 LYS A CA 1
ATOM 542 C C . LYS A 1 71 ? -1.171 -10.248 -21.957 1.00 88.69 71 LYS A C 1
ATOM 544 O O . LYS A 1 71 ? -0.244 -10.709 -22.611 1.00 88.69 71 LYS A O 1
ATOM 549 N N . GLU A 1 72 ? -1.330 -8.952 -21.706 1.00 93.94 72 GLU A N 1
ATOM 550 C CA . GLU A 1 72 ? -0.370 -7.959 -22.179 1.00 93.94 72 GLU A CA 1
ATOM 551 C C . GLU A 1 72 ? 1.026 -8.274 -21.619 1.00 93.94 72 GLU A C 1
ATOM 553 O O . GLU A 1 72 ? 1.229 -8.279 -20.399 1.00 93.94 72 GLU A O 1
ATOM 558 N N . THR A 1 73 ? 1.983 -8.546 -22.504 1.00 96.12 73 THR A N 1
ATOM 559 C CA . THR A 1 73 ? 3.388 -8.775 -22.153 1.00 96.12 73 THR A CA 1
ATOM 560 C C . THR A 1 73 ? 4.232 -7.613 -22.649 1.00 96.12 73 THR A C 1
ATOM 562 O O . THR A 1 73 ? 4.215 -7.295 -23.836 1.00 96.12 73 THR A O 1
ATOM 565 N N . PHE A 1 74 ? 5.016 -7.017 -21.759 1.00 96.19 74 PHE A N 1
ATOM 566 C CA . PHE A 1 74 ? 5.879 -5.880 -22.053 1.00 96.19 74 PHE A CA 1
ATOM 567 C C . PHE A 1 74 ? 7.347 -6.286 -21.937 1.00 96.19 74 PHE A C 1
ATOM 569 O O . PHE A 1 74 ? 7.722 -7.020 -21.023 1.00 96.19 74 PHE A O 1
ATOM 576 N N . GLU A 1 75 ? 8.178 -5.774 -22.838 1.00 96.31 75 GLU A N 1
ATOM 577 C CA . GLU A 1 75 ? 9.626 -5.685 -22.668 1.00 96.31 75 GLU A CA 1
ATOM 578 C C . GLU A 1 75 ? 9.981 -4.237 -22.327 1.00 96.31 75 GLU A C 1
ATOM 580 O O . GLU A 1 75 ? 9.536 -3.323 -23.020 1.00 96.31 75 GLU A O 1
ATOM 585 N N . LEU A 1 76 ? 10.801 -4.022 -21.299 1.00 96.19 76 LEU A N 1
ATOM 586 C CA . LEU A 1 76 ? 11.386 -2.719 -20.983 1.00 96.19 76 LEU A CA 1
ATOM 587 C C . LEU A 1 76 ? 12.905 -2.801 -20.988 1.00 96.19 76 LEU A C 1
ATOM 589 O O . LEU A 1 76 ? 13.463 -3.732 -20.411 1.00 96.19 76 LEU A O 1
ATOM 593 N N . SER A 1 77 ? 13.559 -1.797 -21.572 1.00 95.12 77 SER A N 1
ATOM 594 C CA . SER A 1 77 ? 14.999 -1.575 -21.438 1.00 95.12 77 SER A CA 1
ATOM 595 C C . SER A 1 77 ? 15.267 -0.501 -20.387 1.00 95.12 77 SER A C 1
ATOM 597 O O . SER A 1 77 ? 14.703 0.593 -20.446 1.00 95.12 77 SER A O 1
ATOM 599 N N . LEU A 1 78 ? 16.126 -0.824 -19.425 1.00 94.25 78 LEU A N 1
ATOM 600 C CA . LEU A 1 78 ? 16.479 0.008 -18.278 1.00 94.25 78 LEU A CA 1
ATOM 601 C C . LEU A 1 78 ? 17.971 0.352 -18.348 1.00 94.25 78 LEU A C 1
ATOM 603 O O . LEU A 1 78 ? 18.805 -0.545 -18.502 1.00 94.25 78 LEU A O 1
ATOM 607 N N . ASP A 1 79 ? 18.319 1.635 -18.239 1.00 92.25 79 ASP A N 1
ATOM 608 C CA . ASP A 1 79 ? 19.717 2.080 -18.194 1.00 92.25 79 ASP A CA 1
ATOM 609 C C . ASP A 1 79 ? 20.279 1.928 -16.781 1.00 92.25 79 ASP A C 1
ATOM 611 O O . ASP A 1 79 ? 19.849 2.615 -15.849 1.00 92.25 79 ASP A O 1
ATOM 615 N N . ILE A 1 80 ? 21.247 1.030 -16.618 1.00 88.75 80 ILE A N 1
ATOM 616 C CA . ILE A 1 80 ? 21.888 0.767 -15.329 1.00 88.75 80 ILE A CA 1
ATOM 617 C C . ILE A 1 80 ? 23.136 1.629 -15.109 1.00 88.75 80 ILE A C 1
ATOM 619 O O . ILE A 1 80 ? 23.748 1.514 -14.053 1.00 88.75 80 ILE A O 1
ATOM 623 N N . LYS A 1 81 ? 23.528 2.494 -16.060 1.00 83.12 81 LYS A N 1
ATOM 624 C CA . LYS A 1 81 ? 24.630 3.477 -15.954 1.00 83.12 81 LYS A CA 1
ATOM 625 C C . LYS A 1 81 ? 25.946 2.904 -15.383 1.00 83.12 81 LYS A C 1
ATOM 627 O O . LYS A 1 81 ? 26.628 3.586 -14.630 1.00 83.12 81 LYS A O 1
ATOM 632 N N . GLU A 1 82 ? 26.287 1.650 -15.712 1.00 75.75 82 GLU A N 1
ATOM 633 C CA . GLU A 1 82 ? 27.442 0.890 -15.160 1.00 75.75 82 GLU A CA 1
ATOM 634 C C . GLU A 1 82 ? 27.428 0.657 -13.640 1.00 75.75 82 GLU A C 1
ATOM 636 O O . GLU A 1 82 ? 28.443 0.287 -13.055 1.00 75.75 82 GLU A O 1
ATOM 641 N N . GLN A 1 83 ? 26.283 0.817 -12.982 1.00 79.88 83 GLN A N 1
ATOM 642 C CA . GLN A 1 83 ? 26.206 0.730 -11.524 1.00 79.88 83 GLN A CA 1
ATOM 643 C C . GLN A 1 83 ? 26.298 -0.709 -10.990 1.00 79.88 83 GLN A C 1
ATOM 645 O O . GLN A 1 83 ? 26.628 -0.904 -9.821 1.00 79.88 83 GLN A O 1
ATOM 650 N N . PHE A 1 84 ? 26.047 -1.723 -11.826 1.00 82.06 84 PHE A N 1
ATOM 651 C CA . PHE A 1 84 ? 26.303 -3.124 -11.488 1.00 82.06 84 PHE A CA 1
ATOM 652 C C . PHE A 1 84 ? 26.612 -3.982 -12.721 1.00 82.06 84 PHE A C 1
ATOM 654 O O . PHE A 1 84 ? 26.232 -3.660 -13.845 1.00 82.06 84 PHE A O 1
ATOM 661 N N . SER A 1 85 ? 27.295 -5.107 -12.501 1.00 86.94 85 SER A N 1
ATOM 662 C CA . SER A 1 85 ? 27.479 -6.160 -13.502 1.00 86.94 85 SER A CA 1
ATOM 663 C C . SER A 1 85 ? 26.390 -7.224 -13.371 1.00 86.94 85 SER A C 1
ATOM 665 O O . SER A 1 85 ? 25.880 -7.471 -12.275 1.00 86.94 85 SER A O 1
ATOM 667 N N . TYR A 1 86 ? 26.043 -7.868 -14.485 1.00 90.06 86 TYR A N 1
ATOM 668 C CA . TYR A 1 86 ? 25.065 -8.953 -14.520 1.00 90.06 86 TYR A CA 1
ATOM 669 C C . TYR A 1 86 ? 25.454 -10.018 -15.548 1.00 90.06 86 TYR A C 1
ATOM 671 O O . TYR A 1 86 ? 26.182 -9.745 -16.504 1.00 90.06 86 TYR A O 1
ATOM 679 N N . LEU A 1 87 ? 24.948 -11.229 -15.347 1.00 91.44 87 LEU A N 1
ATOM 680 C CA . LEU A 1 87 ? 24.966 -12.329 -16.299 1.00 91.44 87 LEU A CA 1
ATOM 681 C C . LEU A 1 87 ? 23.540 -12.604 -16.798 1.00 91.44 87 LEU A C 1
ATOM 683 O O . LEU A 1 87 ? 22.576 -12.381 -16.061 1.00 91.44 87 LEU A O 1
ATOM 687 N N . PRO A 1 88 ? 23.374 -13.106 -18.034 1.00 92.25 88 PRO A N 1
ATOM 688 C CA . PRO A 1 88 ? 22.072 -13.568 -18.504 1.00 92.25 88 PRO A CA 1
ATOM 689 C C . PRO A 1 88 ? 21.456 -14.576 -17.525 1.00 92.25 88 PRO A C 1
ATOM 691 O O . PRO A 1 88 ? 22.118 -15.533 -17.123 1.00 92.25 88 PRO A O 1
ATOM 694 N N . GLY A 1 89 ? 20.194 -14.360 -17.151 1.00 89.06 89 GLY A N 1
ATOM 695 C CA . GLY A 1 89 ? 19.487 -15.182 -16.163 1.00 89.06 89 GLY A CA 1
ATOM 696 C C . GLY A 1 89 ? 19.565 -14.679 -14.716 1.00 89.06 89 GLY A C 1
ATOM 697 O O . GLY A 1 89 ? 18.805 -15.170 -13.881 1.00 89.06 89 GLY A O 1
ATOM 698 N N . ASP A 1 90 ? 20.401 -13.678 -14.416 1.00 93.88 90 ASP A N 1
ATOM 699 C CA . ASP A 1 90 ? 20.340 -12.961 -13.137 1.00 93.88 90 ASP A CA 1
ATOM 700 C C . ASP A 1 90 ? 18.963 -12.311 -12.924 1.00 93.88 90 ASP A C 1
ATOM 702 O O . ASP A 1 90 ? 18.200 -12.080 -13.865 1.00 93.88 90 ASP A O 1
ATOM 706 N N . SER A 1 91 ? 18.649 -11.983 -11.671 1.00 93.25 91 SER A N 1
ATOM 707 C CA . SER A 1 91 ? 17.443 -11.233 -11.315 1.00 93.25 91 SER A CA 1
ATOM 708 C C . SER A 1 91 ? 17.770 -9.791 -10.939 1.00 93.25 91 SER A C 1
ATOM 710 O O . SER A 1 91 ? 18.838 -9.507 -10.404 1.00 93.25 91 SER A O 1
ATOM 712 N N . VAL A 1 92 ? 16.825 -8.893 -11.202 1.00 93.62 92 VAL A N 1
ATOM 713 C CA . VAL A 1 92 ? 16.822 -7.508 -10.730 1.00 93.62 92 VAL A CA 1
ATOM 714 C C . VAL A 1 92 ? 15.561 -7.266 -9.902 1.00 93.62 92 VAL A C 1
ATOM 716 O O . VAL A 1 92 ? 14.450 -7.611 -10.311 1.00 93.62 92 VAL A O 1
ATOM 719 N N . GLY A 1 93 ? 15.719 -6.694 -8.715 1.00 93.88 93 GLY A N 1
ATOM 720 C CA . GLY A 1 93 ? 14.633 -6.213 -7.876 1.00 93.88 93 GLY A CA 1
ATOM 721 C C . GLY A 1 93 ? 14.215 -4.804 -8.283 1.00 93.88 93 GLY A C 1
ATOM 722 O O . GLY A 1 93 ? 15.025 -3.884 -8.277 1.00 93.88 93 GLY A O 1
ATOM 723 N N . VAL A 1 94 ? 12.935 -4.625 -8.602 1.00 93.81 94 VAL A N 1
ATOM 724 C CA . VAL A 1 94 ? 12.325 -3.328 -8.919 1.00 93.81 94 VAL A CA 1
ATOM 725 C C . VAL A 1 94 ? 11.496 -2.869 -7.725 1.00 93.81 94 VAL A C 1
ATOM 727 O O . VAL A 1 94 ? 10.582 -3.583 -7.307 1.00 93.81 94 VAL A O 1
ATOM 730 N N . PHE A 1 95 ? 11.761 -1.675 -7.194 1.00 92.12 95 PHE A N 1
ATOM 731 C CA . PHE A 1 95 ? 10.890 -1.023 -6.214 1.00 92.12 95 PHE A CA 1
ATOM 732 C C . PHE A 1 95 ? 9.777 -0.256 -6.933 1.00 92.12 95 PHE A C 1
ATOM 734 O O . PHE A 1 95 ? 10.064 0.746 -7.590 1.00 92.12 95 PHE A O 1
ATOM 741 N N . PRO A 1 96 ? 8.513 -0.706 -6.837 1.00 94.88 96 PRO A N 1
ATOM 742 C CA . PRO A 1 96 ? 7.408 0.007 -7.451 1.00 94.88 96 PRO A CA 1
ATOM 743 C C . PRO A 1 96 ? 6.908 1.140 -6.556 1.00 94.88 96 PRO A C 1
ATOM 745 O O . PRO A 1 96 ? 7.222 1.194 -5.368 1.00 94.88 96 PRO A O 1
ATOM 748 N N . GLN A 1 97 ? 6.032 1.972 -7.113 1.00 95.12 97 GLN A N 1
ATOM 749 C CA . GLN A 1 97 ? 5.204 2.891 -6.340 1.00 95.12 97 GLN A CA 1
ATOM 750 C C . GLN A 1 97 ? 3.743 2.451 -6.392 1.00 95.12 97 GLN A C 1
ATOM 752 O O . GLN A 1 97 ? 3.259 1.942 -7.409 1.00 95.12 97 GLN A O 1
ATOM 757 N N . ASN A 1 98 ? 3.029 2.650 -5.288 1.00 97.31 98 ASN A N 1
ATOM 758 C CA . ASN A 1 98 ? 1.588 2.469 -5.246 1.00 97.31 98 ASN A CA 1
ATOM 759 C C . ASN A 1 98 ? 0.892 3.477 -6.176 1.00 97.31 98 ASN A C 1
ATOM 761 O O . ASN A 1 98 ? 1.357 4.611 -6.314 1.00 97.31 98 ASN A O 1
ATOM 765 N N . PRO A 1 99 ? -0.248 3.114 -6.793 1.00 96.19 99 PRO A N 1
ATOM 766 C CA . PRO A 1 99 ? -0.959 4.022 -7.685 1.00 96.19 99 PRO A CA 1
ATOM 767 C C . PRO A 1 99 ? -1.368 5.321 -6.987 1.00 96.19 99 PRO A C 1
ATOM 769 O O . PRO A 1 99 ? -2.036 5.296 -5.952 1.00 96.19 99 PRO A O 1
ATOM 772 N N . LEU A 1 100 ? -1.042 6.461 -7.604 1.00 95.94 100 LEU A N 1
ATOM 773 C CA . LEU A 1 100 ? -1.320 7.789 -7.046 1.00 95.94 100 LEU A CA 1
ATOM 774 C C . LEU A 1 100 ? -2.797 8.004 -6.703 1.00 95.94 100 LEU A C 1
ATOM 776 O O . LEU A 1 100 ? -3.104 8.667 -5.717 1.00 95.94 100 LEU A O 1
ATOM 780 N N . ALA A 1 101 ? -3.719 7.434 -7.483 1.00 95.69 101 ALA A N 1
ATOM 781 C CA . ALA A 1 101 ? -5.149 7.512 -7.196 1.00 95.69 101 ALA A CA 1
ATOM 782 C C . ALA A 1 101 ? -5.503 6.890 -5.830 1.00 95.69 101 ALA A C 1
ATOM 784 O O . ALA A 1 101 ? -6.228 7.503 -5.049 1.00 95.69 101 ALA A O 1
ATOM 785 N N . GLU A 1 102 ? -4.939 5.721 -5.509 1.00 96.44 102 GLU A N 1
ATOM 786 C CA . GLU A 1 102 ? -5.162 5.036 -4.227 1.00 96.44 102 GLU A CA 1
ATOM 787 C C . GLU A 1 102 ? -4.449 5.749 -3.076 1.00 96.44 102 GLU A C 1
ATOM 789 O O . GLU A 1 102 ? -5.022 5.908 -1.998 1.00 96.44 102 GLU A O 1
ATOM 794 N N . VAL A 1 103 ? -3.232 6.246 -3.316 1.00 97.94 103 VAL A N 1
ATOM 795 C CA . VAL A 1 103 ? -2.487 7.057 -2.342 1.00 97.94 103 VAL A CA 1
ATOM 796 C C . VAL A 1 103 ? -3.273 8.317 -1.979 1.00 97.94 103 VAL A C 1
ATOM 798 O O . VAL A 1 103 ? -3.485 8.590 -0.801 1.00 97.94 103 VAL A O 1
ATOM 801 N N . ASN A 1 104 ? -3.769 9.058 -2.972 1.00 97.56 104 ASN A N 1
ATOM 802 C CA . ASN A 1 104 ? -4.561 10.270 -2.756 1.00 97.56 104 ASN A CA 1
ATOM 803 C C . ASN A 1 104 ? -5.883 9.975 -2.035 1.00 97.56 104 ASN A C 1
ATOM 805 O O . ASN A 1 104 ? -6.303 10.754 -1.180 1.00 97.56 104 ASN A O 1
ATOM 809 N N . GLN A 1 105 ? -6.534 8.854 -2.350 1.00 96.94 105 GLN A N 1
ATOM 810 C CA . GLN A 1 105 ? -7.745 8.422 -1.654 1.00 96.94 105 GLN A CA 1
ATOM 811 C C . GLN A 1 105 ? -7.473 8.153 -0.168 1.00 96.94 105 GLN A C 1
ATOM 813 O O . GLN A 1 105 ? -8.228 8.621 0.686 1.00 96.94 105 GLN A O 1
ATOM 818 N N . LEU A 1 106 ? -6.379 7.453 0.150 1.00 98.19 106 LEU A N 1
ATOM 819 C CA . LEU A 1 106 ? -5.971 7.215 1.533 1.00 98.19 106 LEU A CA 1
ATOM 820 C C . LEU A 1 106 ? -5.573 8.515 2.234 1.00 98.19 106 LEU A C 1
ATOM 822 O O . LEU A 1 106 ? -6.054 8.763 3.330 1.00 98.19 106 LEU A O 1
ATOM 826 N N . LEU A 1 107 ? -4.779 9.387 1.606 1.00 98.25 107 LEU A N 1
ATOM 827 C CA . LEU A 1 107 ? -4.403 10.686 2.181 1.00 98.25 107 LEU A CA 1
ATOM 828 C C . LEU A 1 107 ? -5.628 11.513 2.574 1.00 98.25 107 LEU A C 1
ATOM 830 O O . LEU A 1 107 ? -5.700 12.004 3.699 1.00 98.25 107 LEU A O 1
ATOM 834 N N . LYS A 1 108 ? -6.618 11.612 1.681 1.00 97.12 108 LYS A N 1
ATOM 835 C CA . LYS A 1 108 ? -7.894 12.277 1.976 1.00 97.12 108 LYS A CA 1
ATOM 836 C C . LYS A 1 108 ? -8.608 11.621 3.145 1.00 97.12 108 LYS A C 1
ATOM 838 O O . LYS A 1 108 ? -9.079 12.315 4.039 1.00 97.12 108 LYS A O 1
ATOM 843 N N . ARG A 1 109 ? -8.659 10.288 3.166 1.00 96.56 109 ARG A N 1
ATOM 844 C CA . ARG A 1 109 ? -9.325 9.559 4.242 1.00 96.56 109 ARG A CA 1
ATOM 845 C C . ARG A 1 109 ? -8.651 9.740 5.603 1.00 96.56 109 ARG A C 1
ATOM 847 O O . ARG A 1 109 ? -9.342 9.799 6.609 1.00 96.56 109 ARG A O 1
ATOM 854 N N . LEU A 1 110 ? -7.329 9.840 5.637 1.00 97.12 110 LEU A N 1
ATOM 855 C CA . LEU A 1 110 ? -6.565 10.073 6.863 1.00 97.12 110 LEU A CA 1
ATOM 856 C C . LEU A 1 110 ? -6.610 11.546 7.315 1.00 97.12 110 LEU A C 1
ATOM 858 O O . LEU A 1 110 ? -6.023 11.874 8.341 1.00 97.12 110 LEU A O 1
ATOM 862 N N . GLY A 1 111 ? -7.257 12.439 6.552 1.00 96.38 111 GLY A N 1
ATOM 863 C CA . GLY A 1 111 ? -7.259 13.880 6.820 1.00 96.38 111 GLY A CA 1
ATOM 864 C C . GLY A 1 111 ? -5.916 14.562 6.530 1.00 96.38 111 GLY A C 1
ATOM 865 O O . GLY A 1 111 ? -5.613 15.588 7.123 1.00 96.38 111 GLY A O 1
ATOM 866 N N . LEU A 1 112 ? -5.095 13.990 5.642 1.00 97.00 112 LEU A N 1
ATOM 867 C CA . LEU A 1 112 ? -3.712 14.410 5.383 1.00 97.00 112 LEU A CA 1
ATOM 868 C C . LEU A 1 112 ? -3.496 15.028 3.994 1.00 97.00 112 LEU A C 1
ATOM 870 O O . LEU A 1 112 ? -2.353 15.275 3.628 1.00 97.00 112 LEU A O 1
ATOM 874 N N . ASP A 1 113 ? -4.537 15.267 3.191 1.00 95.69 113 ASP A N 1
ATOM 875 C CA . ASP A 1 113 ? -4.368 15.742 1.802 1.00 95.69 113 ASP A CA 1
ATOM 876 C C . ASP A 1 113 ? -3.677 17.117 1.719 1.00 95.69 113 ASP A C 1
ATOM 878 O O . ASP A 1 113 ? -2.785 17.310 0.891 1.00 95.69 113 ASP A O 1
ATOM 882 N N . GLU A 1 114 ? -4.012 18.042 2.625 1.00 96.44 114 GLU A N 1
ATOM 883 C CA . GLU A 1 114 ? -3.386 19.374 2.701 1.00 96.44 114 GLU A CA 1
ATOM 884 C C . GLU A 1 114 ? -1.931 19.315 3.189 1.00 96.44 114 GLU A C 1
ATOM 886 O O . GLU A 1 114 ? -1.092 20.111 2.771 1.00 96.44 114 GLU A O 1
ATOM 891 N N . GLN A 1 115 ? -1.604 18.330 4.028 1.00 94.62 115 GLN A N 1
ATOM 892 C CA . GLN A 1 115 ? -0.283 18.155 4.639 1.00 94.62 115 GLN A CA 1
ATOM 893 C C . GLN A 1 115 ? 0.494 16.976 4.037 1.00 94.62 115 GLN A C 1
ATOM 895 O O . GLN A 1 115 ? 1.473 16.504 4.611 1.00 94.62 115 GLN A O 1
ATOM 900 N N . LYS A 1 116 ? 0.096 16.484 2.858 1.00 94.81 116 LYS A N 1
ATOM 901 C CA . LYS A 1 116 ? 0.640 15.239 2.291 1.00 94.81 116 LYS A CA 1
ATOM 902 C C . LYS A 1 116 ? 2.134 15.278 1.998 1.00 94.81 116 LYS A C 1
ATOM 904 O O . LYS A 1 116 ? 2.778 14.234 2.009 1.00 94.81 116 LYS A O 1
ATOM 909 N N . ASN A 1 117 ? 2.664 16.471 1.736 1.00 93.12 117 ASN A N 1
ATOM 910 C CA . ASN A 1 117 ? 4.083 16.718 1.488 1.00 93.12 117 ASN A CA 1
ATOM 911 C C . ASN A 1 117 ? 4.782 17.361 2.697 1.00 93.12 117 ASN A C 1
ATOM 913 O O . ASN A 1 117 ? 5.963 17.686 2.600 1.00 93.12 117 ASN A O 1
ATOM 917 N N . ALA A 1 118 ? 4.068 17.590 3.803 1.00 92.69 118 ALA A N 1
ATOM 918 C CA . ALA A 1 118 ? 4.675 18.142 5.002 1.00 92.69 118 ALA A CA 1
ATOM 919 C C . ALA A 1 118 ? 5.599 17.085 5.637 1.00 92.69 118 ALA A C 1
ATOM 921 O O . ALA A 1 118 ? 5.213 15.910 5.713 1.00 92.69 118 ALA A O 1
ATOM 922 N N . PRO A 1 119 ? 6.807 17.472 6.074 1.00 93.50 119 PRO A N 1
ATOM 923 C CA . PRO A 1 119 ? 7.716 16.572 6.764 1.00 93.50 119 PRO A CA 1
ATOM 924 C C . PRO A 1 119 ? 7.098 16.012 8.045 1.00 93.50 119 PRO A C 1
ATOM 926 O O . PRO A 1 119 ? 6.475 16.733 8.826 1.00 93.50 119 PRO A O 1
ATOM 929 N N . ILE A 1 120 ? 7.293 14.717 8.264 1.00 94.19 120 ILE A N 1
ATOM 930 C CA . ILE A 1 120 ? 6.894 14.002 9.472 1.00 94.19 120 ILE A CA 1
ATOM 931 C C . ILE A 1 120 ? 8.084 13.255 10.065 1.00 94.19 120 ILE A C 1
ATOM 933 O O . ILE A 1 120 ? 8.889 12.670 9.341 1.00 94.19 120 ILE A O 1
ATOM 937 N N . GLU A 1 121 ? 8.150 13.239 11.389 1.00 94.38 121 GLU A N 1
ATOM 938 C CA . GLU A 1 121 ? 9.047 12.410 12.185 1.00 94.38 121 GLU A CA 1
ATOM 939 C C . GLU A 1 121 ? 8.286 11.198 12.722 1.00 94.38 121 GLU A C 1
ATOM 941 O O . GLU A 1 121 ? 7.190 11.325 13.275 1.00 94.38 121 GLU A O 1
ATOM 946 N N . ILE A 1 122 ? 8.876 10.014 12.556 1.00 95.19 122 ILE A N 1
ATOM 947 C CA . ILE A 1 122 ? 8.322 8.738 13.010 1.00 95.19 122 ILE A CA 1
ATOM 948 C C . ILE A 1 122 ? 9.162 8.255 14.188 1.00 95.19 122 ILE A C 1
ATOM 950 O O . ILE A 1 122 ? 10.349 7.963 14.050 1.00 95.19 122 ILE A O 1
ATOM 954 N N . THR A 1 123 ? 8.540 8.150 15.360 1.00 95.31 123 THR A N 1
ATOM 955 C CA . THR A 1 123 ? 9.222 7.779 16.606 1.00 95.31 123 THR A CA 1
ATOM 956 C C . THR A 1 123 ? 8.439 6.728 17.390 1.00 95.31 123 THR A C 1
ATOM 958 O O . THR A 1 123 ? 7.293 6.399 17.076 1.00 95.31 123 THR A O 1
ATOM 961 N N . VAL A 1 124 ? 9.078 6.141 18.403 1.00 96.81 124 VAL A N 1
ATOM 962 C CA . VAL A 1 124 ? 8.393 5.269 19.365 1.00 96.81 124 VAL A CA 1
ATOM 963 C C . VAL A 1 124 ? 7.847 6.130 20.497 1.00 96.81 124 VAL A C 1
ATOM 965 O O . VAL A 1 124 ? 8.587 6.920 21.083 1.00 96.81 124 VAL A O 1
ATOM 968 N N . LYS A 1 125 ? 6.577 5.920 20.853 1.00 95.81 125 LYS A N 1
ATOM 969 C CA . LYS A 1 125 ? 5.923 6.581 21.987 1.00 95.81 125 LYS A CA 1
ATOM 970 C C . LYS A 1 125 ? 6.749 6.448 23.268 1.00 95.81 125 LYS A C 1
ATOM 972 O O . LYS A 1 125 ? 7.248 5.367 23.604 1.00 95.81 125 LYS A O 1
ATOM 977 N N . LYS A 1 126 ? 6.829 7.541 24.033 1.00 92.50 126 LYS A N 1
ATOM 978 C CA . LYS A 1 126 ? 7.521 7.573 25.332 1.00 92.50 126 LYS A CA 1
ATOM 979 C C . LYS A 1 126 ? 7.001 6.469 26.259 1.00 92.50 126 LYS A C 1
ATOM 981 O O . LYS A 1 126 ? 5.799 6.266 26.396 1.00 92.50 126 LYS A O 1
ATOM 986 N N . GLY A 1 127 ? 7.923 5.759 26.909 1.00 90.06 127 GLY A N 1
ATOM 987 C CA . GLY A 1 127 ? 7.603 4.685 27.855 1.00 90.06 127 GLY A CA 1
ATOM 988 C C . GLY A 1 127 ? 7.311 3.316 27.225 1.00 90.06 127 GLY A C 1
ATOM 989 O O . GLY A 1 127 ? 7.138 2.349 27.965 1.00 90.06 127 GLY A O 1
ATOM 990 N N . VAL A 1 128 ? 7.308 3.184 25.892 1.00 92.69 128 VAL A N 1
ATOM 991 C CA . VAL A 1 128 ? 7.079 1.895 25.221 1.00 92.69 128 VAL A CA 1
ATOM 992 C C . VAL A 1 128 ? 8.401 1.201 24.878 1.00 92.69 128 VAL A C 1
ATOM 994 O O . VAL A 1 128 ? 9.241 1.737 24.163 1.00 92.69 128 VAL A O 1
ATOM 997 N N . LYS A 1 129 ? 8.577 -0.048 25.333 1.00 90.31 129 LYS A N 1
ATOM 998 C CA . LYS A 1 129 ? 9.744 -0.897 25.016 1.00 90.31 129 LYS A CA 1
ATOM 999 C C . LYS A 1 129 ? 9.570 -1.648 23.685 1.00 90.31 129 LYS A C 1
ATOM 1001 O O . LYS A 1 129 ? 9.669 -2.872 23.640 1.00 90.31 129 LYS A O 1
ATOM 1006 N N . LYS A 1 130 ? 9.270 -0.931 22.601 1.00 92.06 130 LYS A N 1
ATOM 1007 C CA . LYS A 1 130 ? 9.231 -1.471 21.228 1.00 92.06 130 LYS A CA 1
ATOM 1008 C C . LYS A 1 130 ? 10.238 -0.728 20.354 1.00 92.06 130 LYS A C 1
ATOM 1010 O O . LYS A 1 130 ? 10.669 0.366 20.695 1.00 92.06 130 LYS A O 1
ATOM 1015 N N . LYS A 1 131 ? 10.629 -1.336 19.236 1.00 91.81 131 LYS A N 1
ATOM 1016 C CA . LYS A 1 131 ? 11.459 -0.699 18.206 1.00 91.81 131 LYS A CA 1
ATOM 1017 C C . LYS A 1 131 ? 10.607 -0.457 16.966 1.00 91.81 131 LYS A C 1
ATOM 1019 O O . LYS A 1 131 ? 9.697 -1.242 16.699 1.00 91.81 131 LYS A O 1
ATOM 1024 N N . LEU A 1 132 ? 10.913 0.600 16.217 1.00 93.31 132 LEU A N 1
ATOM 1025 C CA . LEU A 1 132 ? 10.325 0.787 14.894 1.00 93.31 132 LEU A CA 1
ATOM 1026 C C . LEU A 1 132 ? 10.739 -0.375 13.977 1.00 93.31 132 LEU A C 1
ATOM 1028 O O . LEU A 1 132 ? 11.879 -0.847 14.074 1.00 93.31 132 LEU A O 1
ATOM 1032 N N . PRO A 1 133 ? 9.846 -0.848 13.090 1.00 92.50 133 PRO A N 1
ATOM 1033 C CA . PRO A 1 133 ? 10.249 -1.707 11.989 1.00 92.50 133 PRO A CA 1
ATOM 1034 C C . PRO A 1 133 ? 11.387 -1.054 11.199 1.00 92.50 133 PRO A C 1
ATOM 1036 O O . PRO A 1 133 ? 11.284 0.105 10.813 1.00 92.50 133 PRO A O 1
ATOM 1039 N N . ILE A 1 134 ? 12.464 -1.804 10.949 1.00 90.81 134 ILE A N 1
ATOM 1040 C CA . ILE A 1 134 ? 13.713 -1.261 10.386 1.00 90.81 134 ILE A CA 1
ATOM 1041 C C . ILE A 1 134 ? 13.521 -0.548 9.039 1.00 90.81 134 ILE A C 1
ATOM 1043 O O . ILE A 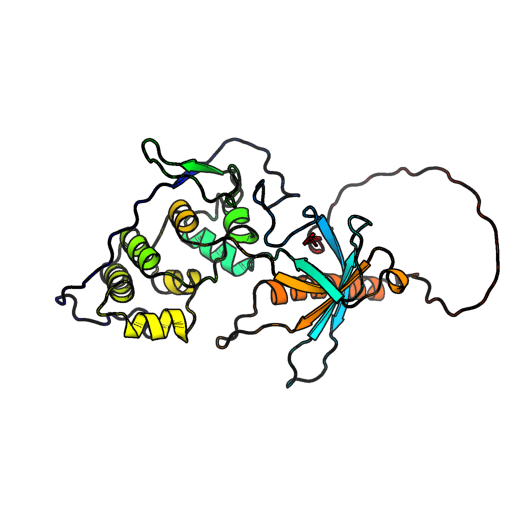1 134 ? 14.257 0.376 8.726 1.00 90.81 134 ILE A O 1
ATOM 1047 N N . TYR A 1 135 ? 12.523 -0.966 8.256 1.00 91.19 135 TYR A N 1
ATOM 1048 C CA . TYR A 1 135 ? 12.212 -0.394 6.946 1.00 91.19 135 TYR A CA 1
ATOM 1049 C C . TYR A 1 135 ? 11.505 0.960 7.003 1.00 91.19 135 TYR A C 1
ATOM 1051 O O . TYR A 1 135 ? 11.354 1.585 5.957 1.00 91.19 135 TYR A O 1
ATOM 1059 N N . LEU A 1 136 ? 11.028 1.394 8.173 1.00 93.62 136 LEU A N 1
ATOM 1060 C CA . LEU A 1 136 ? 10.414 2.706 8.297 1.00 93.62 136 LEU A CA 1
ATOM 1061 C C . LEU A 1 136 ? 11.505 3.784 8.328 1.00 93.62 136 LEU A C 1
ATOM 1063 O O . LEU A 1 136 ? 12.442 3.667 9.123 1.00 93.62 136 LEU A O 1
ATOM 1067 N N . PRO A 1 137 ? 11.390 4.833 7.501 1.00 91.69 137 PRO A N 1
ATOM 1068 C CA . PRO A 1 137 ? 12.260 5.993 7.614 1.00 91.69 137 PRO A CA 1
ATOM 1069 C C . PRO A 1 137 ? 11.967 6.753 8.916 1.00 91.69 137 PRO A C 1
ATOM 1071 O O . PRO A 1 137 ? 10.835 6.759 9.400 1.00 91.69 137 PRO A O 1
ATOM 1074 N N . LEU A 1 138 ? 12.980 7.419 9.476 1.00 91.62 138 LEU A N 1
ATOM 1075 C CA . LEU A 1 138 ? 12.799 8.278 10.657 1.00 91.62 138 LEU A CA 1
ATOM 1076 C C . LEU A 1 138 ? 12.138 9.615 10.300 1.00 91.62 138 LEU A C 1
ATOM 1078 O O . LEU A 1 138 ? 11.389 10.159 11.106 1.00 91.62 138 LEU A O 1
ATOM 1082 N N . VAL A 1 139 ? 12.402 10.120 9.090 1.00 91.62 139 VAL A N 1
ATOM 1083 C CA . VAL A 1 139 ? 11.817 11.348 8.538 1.00 91.62 139 VAL A CA 1
ATOM 1084 C C . VAL A 1 139 ? 11.287 11.050 7.139 1.00 91.62 139 VAL A C 1
ATOM 1086 O O . VAL A 1 139 ? 11.980 10.430 6.335 1.00 91.62 139 VAL A O 1
ATOM 1089 N N . SER A 1 140 ? 10.054 11.455 6.842 1.00 93.19 140 SER A N 1
ATOM 1090 C CA . SER A 1 140 ? 9.433 11.266 5.523 1.00 93.19 140 SER A CA 1
ATOM 1091 C C . SER A 1 140 ? 8.264 12.236 5.321 1.00 93.19 140 SER A C 1
ATOM 1093 O O . SER A 1 140 ? 8.110 13.184 6.082 1.00 93.19 140 SER A O 1
ATOM 1095 N N . THR A 1 141 ? 7.434 12.020 4.301 1.00 94.44 141 THR A N 1
ATOM 1096 C CA . THR A 1 141 ? 6.136 12.696 4.139 1.00 94.44 141 THR A CA 1
ATOM 1097 C C . THR A 1 141 ? 5.009 11.662 4.126 1.00 94.44 141 THR A C 1
ATOM 1099 O O . THR A 1 141 ? 5.244 10.523 3.706 1.00 94.44 141 THR A O 1
ATOM 1102 N N . PRO A 1 142 ? 3.767 12.021 4.505 1.00 96.56 142 PRO A N 1
ATOM 1103 C CA . PRO A 1 142 ? 2.625 11.116 4.376 1.00 96.56 142 PRO A CA 1
ATOM 1104 C C . PRO A 1 142 ? 2.478 10.521 2.970 1.00 96.56 142 PRO A C 1
ATOM 1106 O O . PRO A 1 142 ? 2.182 9.333 2.828 1.00 96.56 142 PRO A O 1
ATOM 1109 N N . LYS A 1 143 ? 2.731 11.328 1.929 1.00 96.06 143 LYS A N 1
ATOM 1110 C CA . LYS A 1 143 ? 2.693 10.881 0.537 1.00 96.06 143 LYS A CA 1
ATOM 1111 C C . LYS A 1 143 ? 3.734 9.796 0.271 1.00 96.06 143 LYS A C 1
ATOM 1113 O O . LYS A 1 143 ? 3.359 8.726 -0.192 1.00 96.06 143 LYS A O 1
ATOM 1118 N N . ILE A 1 144 ? 5.004 10.032 0.608 1.00 94.81 144 ILE A N 1
ATOM 1119 C CA . ILE A 1 144 ? 6.090 9.063 0.378 1.00 94.81 144 ILE A CA 1
ATOM 1120 C C . ILE A 1 144 ? 5.832 7.753 1.131 1.00 94.81 144 ILE A C 1
ATOM 1122 O O . ILE A 1 144 ? 5.999 6.675 0.558 1.00 94.81 144 ILE A O 1
ATOM 1126 N N . ILE A 1 145 ? 5.364 7.829 2.382 1.00 96.44 145 ILE A N 1
ATOM 1127 C CA . ILE A 1 145 ? 5.035 6.645 3.185 1.00 96.44 145 ILE A CA 1
ATOM 1128 C C . ILE A 1 145 ? 4.014 5.750 2.469 1.00 96.44 145 ILE A C 1
ATOM 1130 O O . ILE A 1 145 ? 4.217 4.540 2.348 1.00 96.44 145 ILE A O 1
ATOM 1134 N N . LEU A 1 146 ? 2.924 6.335 1.972 1.00 97.69 146 LEU A N 1
ATOM 1135 C CA . LEU A 1 146 ? 1.861 5.588 1.300 1.00 97.69 146 LEU A CA 1
ATOM 1136 C C . LEU A 1 146 ? 2.222 5.198 -0.136 1.00 97.69 146 LEU A C 1
ATOM 1138 O O . LEU A 1 146 ? 1.737 4.186 -0.630 1.00 97.69 146 LEU A O 1
ATOM 1142 N N . GLU A 1 147 ? 3.057 5.982 -0.811 1.00 96.19 147 GLU A N 1
ATOM 1143 C CA . GLU A 1 147 ? 3.447 5.759 -2.201 1.00 96.19 147 GLU A CA 1
ATOM 1144 C C . GLU A 1 147 ? 4.547 4.703 -2.335 1.00 96.19 147 GLU A C 1
ATOM 1146 O O . GLU A 1 147 ? 4.464 3.862 -3.223 1.00 96.19 147 GLU A O 1
ATOM 1151 N N . SER A 1 148 ? 5.556 4.715 -1.461 1.00 93.75 148 SER A N 1
ATOM 1152 C CA . SER A 1 148 ? 6.793 3.938 -1.656 1.00 93.75 148 SER A CA 1
ATOM 1153 C C . SER A 1 148 ? 7.180 3.034 -0.480 1.00 93.75 148 SER A C 1
ATOM 1155 O O . SER A 1 148 ? 7.995 2.132 -0.661 1.00 93.75 148 SER A O 1
ATOM 1157 N N . VAL A 1 149 ? 6.620 3.233 0.722 1.00 94.62 149 VAL A N 1
ATOM 1158 C CA . VAL A 1 149 ? 7.072 2.511 1.930 1.00 94.62 149 VAL A CA 1
ATOM 1159 C C . VAL A 1 149 ? 6.113 1.403 2.358 1.00 94.62 149 VAL A C 1
ATOM 1161 O O . VAL A 1 149 ? 6.576 0.325 2.729 1.00 94.62 149 VAL A O 1
ATOM 1164 N N . LEU A 1 150 ? 4.797 1.630 2.318 1.00 96.50 150 LEU A N 1
ATOM 1165 C CA . LEU A 1 150 ? 3.791 0.679 2.810 1.00 96.50 150 LEU A CA 1
ATOM 1166 C C . LEU A 1 150 ? 3.103 -0.104 1.685 1.00 96.50 150 LEU A C 1
ATOM 1168 O O . LEU A 1 150 ? 2.738 0.443 0.648 1.00 96.50 150 LEU A O 1
ATOM 1172 N N . GLU A 1 151 ? 2.854 -1.393 1.910 1.00 96.50 151 GLU A N 1
ATOM 1173 C CA . GLU A 1 151 ? 2.024 -2.227 1.031 1.00 96.50 151 GLU A CA 1
ATOM 1174 C C . GLU A 1 151 ? 0.538 -2.000 1.355 1.00 96.50 151 GLU A C 1
ATOM 1176 O O . GLU A 1 151 ? -0.062 -2.690 2.184 1.00 96.50 151 GLU A O 1
ATOM 1181 N N . ILE A 1 152 ? -0.061 -0.993 0.709 1.00 97.19 152 ILE A N 1
ATOM 1182 C CA . ILE A 1 152 ? -1.445 -0.555 0.965 1.00 97.19 152 ILE A CA 1
ATOM 1183 C C . ILE A 1 152 ? -2.508 -1.520 0.419 1.00 97.19 152 ILE A C 1
ATOM 1185 O O . ILE A 1 152 ? -3.678 -1.439 0.805 1.00 97.19 152 ILE A O 1
ATOM 1189 N N . ARG A 1 153 ? -2.116 -2.447 -0.466 1.00 95.06 153 ARG A N 1
ATOM 1190 C CA . ARG A 1 153 ? -2.989 -3.498 -1.010 1.00 95.06 153 ARG A CA 1
ATOM 1191 C C . ARG A 1 153 ? -2.810 -4.846 -0.307 1.00 95.06 153 ARG A C 1
ATOM 1193 O O . ARG A 1 153 ? -3.368 -5.846 -0.756 1.00 95.06 153 ARG A O 1
ATOM 1200 N N . GLY A 1 154 ? -2.044 -4.885 0.784 1.00 92.88 154 GLY A N 1
ATOM 1201 C CA . GLY A 1 154 ? -1.845 -6.085 1.589 1.00 92.88 154 GLY A CA 1
ATOM 1202 C C . GLY A 1 154 ? -3.123 -6.569 2.283 1.00 92.88 154 GLY A C 1
ATOM 1203 O O . GLY A 1 154 ? -4.060 -5.806 2.519 1.00 92.88 154 GLY A O 1
ATOM 1204 N N . ILE A 1 155 ? -3.137 -7.854 2.650 1.00 94.81 155 ILE A N 1
ATOM 1205 C CA . ILE A 1 155 ? -4.244 -8.473 3.392 1.00 94.81 155 ILE A CA 1
ATOM 1206 C C . ILE A 1 155 ? -4.398 -7.800 4.763 1.00 94.81 155 ILE A C 1
ATOM 1208 O O . ILE A 1 155 ? -3.452 -7.737 5.556 1.00 94.81 155 ILE A O 1
ATOM 1212 N N . LEU A 1 156 ? -5.617 -7.357 5.069 1.00 96.94 156 LEU A N 1
ATOM 1213 C CA . LEU A 1 156 ? -5.958 -6.745 6.350 1.00 96.94 156 LEU A CA 1
ATOM 1214 C C . LEU A 1 156 ? -6.090 -7.812 7.435 1.00 96.94 156 LEU A C 1
ATOM 1216 O O . LEU A 1 156 ? -7.094 -8.510 7.515 1.00 96.94 156 LEU A O 1
ATOM 1220 N N . LYS A 1 157 ? -5.090 -7.931 8.308 1.00 97.06 157 LYS A N 1
ATOM 1221 C CA . LYS A 1 157 ? -5.144 -8.871 9.438 1.00 97.06 157 LYS A CA 1
ATOM 1222 C C . LYS A 1 157 ? -6.286 -8.508 10.397 1.00 97.06 157 LYS A C 1
ATOM 1224 O O . LYS A 1 157 ? -6.515 -7.329 10.661 1.00 97.06 157 LYS A O 1
ATOM 1229 N N . LYS A 1 158 ? -6.909 -9.507 11.035 1.00 97.44 158 LYS A N 1
ATOM 1230 C CA . LYS A 1 158 ? -7.980 -9.297 12.036 1.00 97.44 158 LYS A CA 1
ATOM 1231 C C . LYS A 1 158 ? -7.611 -8.304 13.145 1.00 97.44 158 LYS A C 1
ATOM 1233 O O . LYS A 1 158 ? -8.436 -7.482 13.523 1.00 97.44 158 LYS A O 1
ATOM 1238 N N . GLY A 1 159 ? -6.363 -8.322 13.621 1.00 97.69 159 GLY A N 1
ATOM 1239 C CA . GLY A 1 159 ? -5.882 -7.348 14.609 1.00 97.69 159 GLY A CA 1
ATOM 1240 C C . GLY A 1 159 ? -5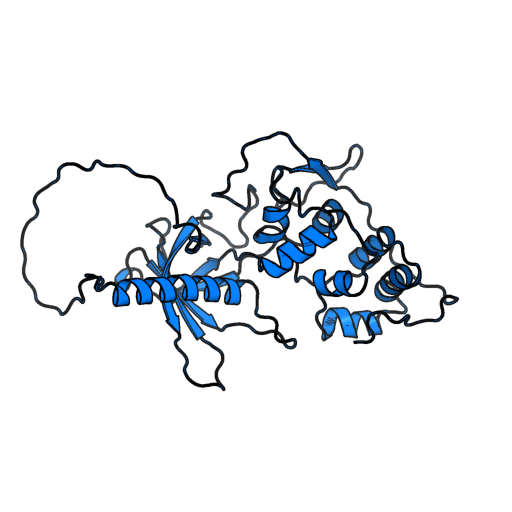.889 -5.901 14.101 1.00 97.69 159 GLY A C 1
ATOM 1241 O O . GLY A 1 159 ? -6.149 -4.994 14.878 1.00 97.69 159 GLY A O 1
ATOM 1242 N N . PHE A 1 160 ? -5.664 -5.678 12.802 1.00 98.19 160 PHE A N 1
ATOM 1243 C CA . PHE A 1 160 ? -5.760 -4.344 12.208 1.00 98.19 160 PHE A CA 1
ATOM 1244 C C . PHE A 1 160 ? -7.219 -3.888 12.100 1.00 98.19 160 PHE A C 1
ATOM 1246 O O . PHE A 1 160 ? -7.535 -2.777 12.512 1.00 98.19 160 PHE A O 1
ATOM 1253 N N . LEU A 1 161 ? -8.125 -4.768 11.652 1.00 98.06 161 LEU A N 1
ATOM 1254 C CA . LEU A 1 161 ? -9.571 -4.495 11.652 1.00 98.06 161 LEU A CA 1
ATOM 1255 C C . LEU A 1 161 ? -10.081 -4.161 13.062 1.00 98.06 161 LEU A C 1
ATOM 1257 O O . LEU A 1 161 ? -10.843 -3.212 13.240 1.00 98.06 161 LEU A O 1
ATOM 1261 N N . ARG A 1 162 ? -9.592 -4.887 14.077 1.00 98.25 162 ARG A N 1
ATOM 1262 C CA . ARG A 1 162 ? -9.885 -4.602 15.483 1.00 98.25 162 ARG A CA 1
ATOM 1263 C C . ARG A 1 162 ? -9.426 -3.202 15.885 1.00 98.25 162 ARG A C 1
ATOM 1265 O O . ARG A 1 162 ? -10.194 -2.516 16.554 1.00 98.25 162 ARG A O 1
ATOM 1272 N N . SER A 1 163 ? -8.221 -2.778 15.504 1.00 98.38 163 SER A N 1
ATOM 1273 C CA . SER A 1 163 ? -7.730 -1.428 15.804 1.00 98.38 163 SER A CA 1
ATOM 1274 C C . SER A 1 163 ? -8.516 -0.340 15.068 1.00 98.38 163 SER A C 1
ATOM 1276 O O . SER A 1 163 ? -8.831 0.682 15.666 1.00 98.38 163 SER A O 1
ATOM 1278 N N . LEU A 1 164 ? -8.880 -0.556 13.798 1.00 98.38 164 LEU A N 1
ATOM 1279 C CA . LEU A 1 164 ? -9.678 0.397 13.011 1.00 98.38 164 LEU A CA 1
ATOM 1280 C C . LEU A 1 164 ? -11.027 0.710 13.677 1.00 98.38 164 LEU A C 1
ATOM 1282 O O . LEU A 1 164 ? -11.485 1.852 13.637 1.00 98.38 164 LEU A O 1
ATOM 1286 N N . ALA A 1 165 ? -11.631 -0.270 14.355 1.00 98.00 165 ALA A N 1
ATOM 1287 C CA . ALA A 1 165 ? -12.883 -0.081 15.085 1.00 98.00 165 ALA A CA 1
ATOM 1288 C C . ALA A 1 165 ? -12.786 0.975 16.208 1.00 98.00 165 ALA A C 1
ATOM 1290 O O . ALA A 1 165 ? -13.799 1.566 16.577 1.00 98.00 165 ALA A O 1
ATOM 1291 N N . GLU A 1 166 ? -11.592 1.247 16.747 1.00 98.06 166 GLU A N 1
ATOM 1292 C CA . GLU A 1 166 ? -11.394 2.312 17.745 1.00 98.06 166 GLU A CA 1
ATOM 1293 C C . GLU A 1 166 ? -11.391 3.720 17.134 1.00 98.06 166 GLU A C 1
ATOM 1295 O O . GLU A 1 166 ? -11.611 4.697 17.843 1.00 98.06 166 GLU A O 1
ATOM 1300 N N . TYR A 1 167 ? -11.220 3.822 15.815 1.00 98.12 167 TYR A N 1
ATOM 1301 C CA . TYR A 1 167 ? -11.216 5.076 15.055 1.00 98.12 167 TYR A CA 1
ATOM 1302 C C . TYR A 1 167 ? -12.476 5.249 14.202 1.00 98.12 167 TYR A C 1
ATOM 1304 O O . TYR A 1 167 ? -12.460 5.968 13.207 1.00 98.12 167 TYR A O 1
ATOM 1312 N N . THR A 1 168 ? -13.556 4.553 14.564 1.00 98.25 168 THR A N 1
ATOM 1313 C CA . THR A 1 168 ? -14.824 4.528 13.824 1.00 98.25 168 THR A CA 1
ATOM 1314 C C . THR A 1 168 ? -15.942 5.046 14.716 1.00 98.25 168 THR A C 1
ATOM 1316 O O . THR A 1 168 ? -16.167 4.497 15.798 1.00 98.25 168 THR A O 1
ATOM 1319 N N . THR A 1 169 ? -16.613 6.118 14.292 1.00 97.69 169 THR A N 1
ATOM 1320 C CA . THR A 1 169 ? -17.595 6.827 15.129 1.00 97.69 169 THR A CA 1
ATOM 1321 C C . THR A 1 169 ? -19.023 6.325 14.945 1.00 97.69 169 THR A C 1
ATOM 1323 O O . THR A 1 169 ? -19.765 6.274 15.925 1.00 97.69 169 THR A O 1
ATOM 1326 N N . GLU A 1 170 ? -19.410 5.909 13.736 1.00 96.75 170 GLU A N 1
ATOM 1327 C CA . GLU A 1 170 ? -20.746 5.366 13.487 1.00 96.75 170 GLU A CA 1
ATOM 1328 C C . GLU A 1 170 ? -20.862 3.952 14.072 1.00 96.75 170 GLU A C 1
ATOM 1330 O O . GLU A 1 170 ? -20.020 3.080 13.837 1.00 96.75 170 GLU A O 1
ATOM 1335 N N . TYR A 1 171 ? -21.928 3.709 14.838 1.00 95.06 171 TYR A N 1
ATOM 1336 C CA . TYR A 1 171 ? -22.104 2.467 15.589 1.00 95.06 171 TYR A CA 1
ATOM 1337 C C . TYR A 1 171 ? -22.129 1.239 14.677 1.00 95.06 171 TYR A C 1
ATOM 1339 O O . TYR A 1 171 ? -21.430 0.259 14.945 1.00 95.06 171 TYR A O 1
ATOM 1347 N N . LYS A 1 172 ? -22.917 1.280 13.593 1.00 94.25 172 LYS A N 1
ATOM 1348 C CA . LYS A 1 172 ? -23.059 0.130 12.680 1.00 94.25 172 LYS A CA 1
ATOM 1349 C C . LYS A 1 172 ? -21.744 -0.202 11.982 1.00 94.25 172 LYS A C 1
ATOM 1351 O O . LYS A 1 172 ? -21.377 -1.365 11.851 1.00 94.25 172 LYS A O 1
ATOM 1356 N N . GLU A 1 173 ? -21.013 0.827 11.590 1.00 95.56 173 GLU A N 1
ATOM 1357 C CA . GLU A 1 173 ? -19.701 0.731 10.960 1.00 95.56 173 GLU A CA 1
ATOM 1358 C C . GLU A 1 173 ? -18.639 0.169 11.909 1.00 95.56 173 GLU A C 1
ATOM 1360 O O . GLU A 1 173 ? -17.926 -0.782 11.572 1.00 95.56 173 GLU A O 1
ATOM 1365 N N . LYS A 1 174 ? -18.589 0.689 13.141 1.00 96.69 174 LYS A N 1
ATOM 1366 C CA . LYS A 1 174 ? -17.721 0.163 14.197 1.00 96.69 174 LYS A CA 1
ATOM 1367 C C . LYS A 1 174 ? -18.042 -1.300 14.469 1.00 96.69 174 LYS A C 1
ATOM 1369 O O . LYS A 1 174 ? -17.140 -2.138 14.493 1.00 96.69 174 LYS A O 1
ATOM 1374 N N . ARG A 1 175 ? -19.326 -1.624 14.639 1.00 95.62 175 ARG A N 1
ATOM 1375 C CA . ARG A 1 175 ? -19.788 -2.994 14.866 1.00 95.62 175 ARG A CA 1
ATOM 1376 C C . ARG A 1 175 ? -19.366 -3.911 13.722 1.00 95.62 175 ARG A C 1
ATOM 1378 O O . ARG A 1 175 ? -18.845 -4.985 13.994 1.00 95.62 175 ARG A O 1
ATOM 1385 N N . ARG A 1 176 ? -19.484 -3.471 12.470 1.00 95.25 176 ARG A N 1
ATOM 1386 C CA . ARG A 1 176 ? -19.064 -4.247 11.299 1.00 95.25 176 ARG A CA 1
ATOM 1387 C C . ARG A 1 176 ? -17.570 -4.599 11.315 1.00 95.25 176 ARG A C 1
ATOM 1389 O O . ARG A 1 176 ? -17.209 -5.740 11.027 1.00 95.25 176 ARG A O 1
ATOM 1396 N N . LEU A 1 177 ? -16.694 -3.662 11.689 1.00 96.81 177 LEU A N 1
ATOM 1397 C CA . LEU A 1 177 ? -15.260 -3.946 11.864 1.00 96.81 177 LEU A CA 1
ATOM 1398 C C . LEU A 1 177 ? -15.005 -4.955 12.989 1.00 96.81 177 LEU A C 1
ATOM 1400 O O . LEU A 1 177 ? -14.161 -5.842 12.845 1.00 96.81 177 LEU A O 1
ATOM 1404 N N . LEU A 1 178 ? -15.749 -4.842 14.094 1.00 97.38 178 LEU A N 1
ATOM 1405 C CA . LEU A 1 178 ? -15.655 -5.779 15.210 1.00 97.38 178 LEU A CA 1
ATOM 1406 C C . LEU A 1 178 ? -16.072 -7.191 14.790 1.00 97.38 178 LEU A C 1
ATOM 1408 O O . LEU A 1 178 ? -15.331 -8.128 15.080 1.00 97.38 178 LEU A O 1
ATOM 1412 N N . GLU A 1 179 ? -17.174 -7.342 14.052 1.00 96.06 179 GLU A N 1
ATOM 1413 C CA . GLU A 1 179 ? -17.632 -8.636 13.526 1.00 96.06 179 GLU A CA 1
ATOM 1414 C C . GLU A 1 179 ? -16.567 -9.282 12.633 1.00 96.06 179 GLU A C 1
ATOM 1416 O O . GLU A 1 179 ? -16.173 -10.419 12.872 1.00 96.06 179 GLU A O 1
ATOM 1421 N N . LEU A 1 180 ? -16.005 -8.542 11.670 1.00 96.06 180 LEU A N 1
ATOM 1422 C CA . LEU A 1 180 ? -14.935 -9.057 10.801 1.00 96.06 180 LEU A CA 1
ATOM 1423 C C . LEU A 1 180 ? -13.652 -9.424 11.567 1.00 96.06 180 LEU A C 1
ATOM 1425 O O . LEU A 1 180 ? -12.868 -10.262 11.116 1.00 96.06 180 LEU A O 1
ATOM 1429 N N . SER A 1 181 ? -13.415 -8.795 12.718 1.00 97.31 181 SER A N 1
ATOM 1430 C CA . SER A 1 181 ? -12.266 -9.098 13.572 1.00 97.31 181 SER A CA 1
ATOM 1431 C C . SER A 1 181 ? -12.501 -10.274 14.529 1.00 97.31 181 SER A C 1
ATOM 1433 O O . SER A 1 181 ? -11.524 -10.815 15.050 1.00 97.31 181 SER A O 1
ATOM 1435 N N . SER A 1 182 ? -13.755 -10.681 14.760 1.00 97.50 182 SER A N 1
ATOM 1436 C CA . SER A 1 182 ? -14.117 -11.673 15.776 1.00 97.50 182 SER A CA 1
ATOM 1437 C C . SER A 1 182 ? -13.932 -13.124 15.310 1.00 97.50 182 SER A C 1
ATOM 1439 O O . SER A 1 182 ? -13.568 -13.413 14.158 1.00 97.50 182 SER A O 1
ATOM 1441 N N . ILE A 1 183 ? -14.139 -14.064 16.237 1.00 96.81 183 ILE A N 1
ATOM 1442 C CA . ILE A 1 183 ? -14.208 -15.499 15.928 1.00 96.81 183 ILE A CA 1
ATOM 1443 C C . ILE A 1 183 ? -15.477 -15.805 15.123 1.00 96.81 183 ILE A C 1
ATOM 1445 O O . ILE A 1 183 ? -15.409 -16.517 14.125 1.00 96.81 183 ILE A O 1
ATOM 1449 N N . GLU A 1 184 ? -16.612 -15.233 15.517 1.00 96.00 184 GLU A N 1
ATOM 1450 C CA . GLU A 1 184 ? -17.926 -15.457 14.906 1.00 96.00 184 GLU A CA 1
ATOM 1451 C C . GLU A 1 184 ? -17.962 -14.989 13.444 1.00 96.00 184 GLU A C 1
ATOM 1453 O O . GLU A 1 184 ? -18.479 -15.693 12.581 1.00 96.00 184 GLU A O 1
ATOM 1458 N N . GLY A 1 185 ? -17.345 -13.845 13.128 1.00 95.25 185 GLY A N 1
ATOM 1459 C CA . GLY A 1 185 ? -17.281 -13.325 11.758 1.00 95.25 185 GLY A CA 1
ATOM 1460 C C . GLY A 1 185 ? -16.199 -13.947 10.870 1.00 95.25 185 GLY A C 1
ATOM 1461 O O . GLY A 1 185 ? -15.900 -13.389 9.815 1.00 95.25 185 GLY A O 1
ATOM 1462 N N . ALA A 1 186 ? -15.590 -15.079 11.255 1.00 95.75 186 ALA A N 1
ATOM 1463 C CA . ALA A 1 186 ? -14.513 -15.709 10.483 1.00 95.75 186 ALA A CA 1
ATOM 1464 C C . ALA A 1 186 ? -14.907 -16.030 9.032 1.00 95.75 186 ALA A C 1
ATOM 1466 O O . ALA A 1 186 ? -14.143 -15.714 8.125 1.00 95.75 186 ALA A O 1
ATOM 1467 N N . ALA A 1 187 ? -16.110 -16.563 8.803 1.00 94.69 187 ALA A N 1
ATOM 1468 C CA . ALA A 1 187 ? -16.579 -16.889 7.456 1.00 94.69 187 ALA A CA 1
ATOM 1469 C C . ALA A 1 187 ? -16.697 -15.647 6.551 1.00 94.69 187 ALA A C 1
ATOM 1471 O O . ALA A 1 187 ? -16.304 -15.680 5.385 1.00 94.69 187 ALA A O 1
ATOM 1472 N N . GLU A 1 188 ? -17.181 -14.522 7.085 1.00 93.19 188 GLU A N 1
ATOM 1473 C CA . GLU A 1 188 ? -17.299 -13.283 6.309 1.00 93.19 188 GLU A CA 1
ATOM 1474 C C . GLU A 1 188 ? -15.941 -12.587 6.133 1.00 93.19 188 GLU A C 1
ATOM 1476 O O . GLU A 1 188 ? -15.696 -11.997 5.082 1.00 93.19 188 GLU A O 1
ATOM 1481 N N . TYR A 1 189 ? -15.031 -12.694 7.108 1.00 96.00 189 TYR A N 1
ATOM 1482 C CA . TYR A 1 189 ? -13.635 -12.287 6.926 1.00 96.00 189 TYR A CA 1
ATOM 1483 C C . TYR A 1 189 ? -12.987 -13.061 5.769 1.00 96.00 189 TYR A C 1
ATOM 1485 O O . TYR A 1 189 ? -12.405 -12.446 4.875 1.00 96.00 189 TYR A O 1
ATOM 1493 N N . ASP A 1 190 ? -13.142 -14.385 5.737 1.00 96.06 190 ASP A N 1
ATOM 1494 C CA . ASP A 1 190 ? -12.591 -15.226 4.674 1.00 96.06 190 ASP A CA 1
ATOM 1495 C C . ASP A 1 190 ? -13.190 -14.853 3.315 1.00 96.06 190 ASP A C 1
ATOM 1497 O O . ASP A 1 190 ? -12.464 -14.633 2.347 1.00 96.06 190 ASP A O 1
ATOM 1501 N N . LYS A 1 191 ? -14.510 -14.690 3.243 1.00 93.00 191 LYS A N 1
ATOM 1502 C CA . LYS A 1 191 ? -15.221 -14.298 2.023 1.00 93.00 191 LYS A CA 1
ATOM 1503 C C . LYS A 1 191 ? -14.805 -12.921 1.503 1.00 93.00 191 LYS A C 1
ATOM 1505 O O . LYS A 1 191 ? -14.517 -12.774 0.317 1.00 93.00 191 LYS A O 1
ATOM 1510 N N . TYR A 1 192 ? -14.798 -11.896 2.350 1.00 92.69 192 TYR A N 1
ATOM 1511 C CA . TYR A 1 192 ? -14.602 -10.517 1.900 1.00 92.69 192 TYR A CA 1
ATOM 1512 C C . TYR A 1 192 ? -13.131 -10.096 1.862 1.00 92.69 192 TYR A C 1
ATOM 1514 O O . TYR A 1 192 ? -12.684 -9.485 0.894 1.00 92.69 192 TYR A O 1
ATOM 1522 N N . ILE A 1 193 ? -12.356 -10.413 2.897 1.00 94.50 193 ILE A N 1
ATOM 1523 C CA . ILE A 1 193 ? -10.960 -9.975 2.981 1.00 94.50 193 ILE A CA 1
ATOM 1524 C C . ILE A 1 193 ? -10.053 -10.923 2.197 1.00 94.50 193 ILE A C 1
ATOM 1526 O O . ILE A 1 193 ? -9.233 -10.453 1.413 1.00 94.50 193 ILE A O 1
ATOM 1530 N N . LEU A 1 194 ? -10.197 -12.242 2.370 1.00 94.25 194 LEU A N 1
ATOM 1531 C CA . LEU A 1 194 ? -9.275 -13.205 1.753 1.00 94.25 194 LEU A CA 1
ATOM 1532 C C . LEU A 1 194 ? -9.666 -13.569 0.317 1.00 94.25 194 LEU A C 1
ATOM 1534 O O . LEU A 1 194 ? -8.849 -13.433 -0.588 1.00 94.25 194 LEU A O 1
ATOM 1538 N N . GLN A 1 195 ? -10.903 -14.016 0.094 1.00 92.75 195 GLN A N 1
ATOM 1539 C CA . GLN A 1 195 ? -11.360 -14.495 -1.215 1.00 92.75 195 GLN A CA 1
ATOM 1540 C C . GLN A 1 195 ? -11.640 -13.335 -2.170 1.00 92.75 195 GLN A C 1
ATOM 1542 O O . GLN A 1 195 ? -11.146 -13.321 -3.295 1.00 92.75 195 GLN A O 1
ATOM 1547 N N . GLN A 1 196 ? -12.409 -12.339 -1.722 1.00 91.44 196 GLN A N 1
ATOM 1548 C CA . GLN A 1 196 ? -12.660 -11.143 -2.523 1.00 91.44 196 GLN A CA 1
ATOM 1549 C C . GLN A 1 196 ? -11.492 -10.160 -2.503 1.00 91.44 196 GLN A C 1
ATOM 1551 O O . GLN A 1 196 ? -11.513 -9.242 -3.307 1.00 91.44 196 GLN A O 1
ATOM 1556 N N . GLY A 1 197 ? -10.482 -10.307 -1.641 1.00 91.81 197 GLY A N 1
ATOM 1557 C CA . GLY A 1 197 ? -9.295 -9.449 -1.666 1.00 91.81 197 GLY A CA 1
ATOM 1558 C C . GLY A 1 197 ? -9.599 -7.963 -1.443 1.00 91.81 197 GLY A C 1
ATOM 1559 O O . GLY A 1 197 ? -9.093 -7.119 -2.188 1.00 91.81 197 GLY A O 1
ATOM 1560 N N . LEU A 1 198 ? -10.474 -7.625 -0.486 1.00 93.00 198 LEU A N 1
ATOM 1561 C CA . LEU A 1 198 ? -10.688 -6.226 -0.099 1.00 93.00 198 LEU A CA 1
ATOM 1562 C C . LEU A 1 198 ? -9.415 -5.635 0.523 1.00 93.00 198 LEU A C 1
ATOM 1564 O O . LEU A 1 198 ? -8.819 -6.213 1.433 1.00 93.00 198 LEU A O 1
ATOM 1568 N N . THR A 1 199 ? -9.021 -4.460 0.038 1.00 94.38 199 THR A N 1
ATOM 1569 C CA . THR A 1 199 ? -7.858 -3.710 0.537 1.00 94.38 199 THR A CA 1
ATOM 1570 C C . THR A 1 199 ? -8.266 -2.699 1.605 1.00 94.38 199 THR A C 1
ATOM 1572 O O . THR A 1 199 ? -9.453 -2.476 1.849 1.00 94.38 199 THR A O 1
ATOM 1575 N N . LEU A 1 200 ? -7.284 -2.026 2.219 1.00 96.75 200 LEU A N 1
ATOM 1576 C CA . LEU A 1 200 ? -7.554 -0.938 3.165 1.00 96.75 200 LEU A CA 1
ATOM 1577 C C . LEU A 1 200 ? -8.461 0.137 2.553 1.00 96.75 200 LEU A C 1
ATOM 1579 O O . LEU A 1 200 ? -9.408 0.583 3.193 1.00 96.75 200 LEU A O 1
ATOM 1583 N N . SER A 1 201 ? -8.189 0.520 1.304 1.00 94.81 201 SER A N 1
ATOM 1584 C CA . SER A 1 201 ? -8.975 1.539 0.608 1.00 94.81 201 SER A CA 1
ATOM 1585 C C . SER A 1 201 ? -10.433 1.111 0.408 1.00 94.81 201 SER A C 1
ATOM 1587 O O . SER A 1 201 ? -11.341 1.919 0.602 1.00 94.81 201 SER A O 1
ATOM 1589 N N . ASP A 1 202 ? -10.679 -0.168 0.098 1.00 94.06 202 ASP A N 1
ATOM 1590 C CA . ASP A 1 202 ? -12.044 -0.698 -0.031 1.00 94.06 202 ASP A CA 1
ATOM 1591 C C . ASP A 1 202 ? -12.797 -0.619 1.295 1.00 94.06 202 ASP A C 1
ATOM 1593 O O . ASP A 1 202 ? -13.906 -0.093 1.351 1.00 94.06 202 ASP A O 1
ATOM 1597 N N . VAL A 1 203 ? -12.171 -1.107 2.371 1.00 95.44 203 VAL A N 1
ATOM 1598 C CA . VAL A 1 203 ? -12.786 -1.128 3.702 1.00 95.44 203 VAL A CA 1
ATOM 1599 C C . VAL A 1 203 ? -13.092 0.283 4.180 1.00 95.44 203 VAL A C 1
ATOM 1601 O O . VAL A 1 203 ? -14.195 0.533 4.650 1.00 95.44 203 VAL A O 1
ATOM 1604 N N . LEU A 1 204 ? -12.157 1.223 4.029 1.00 96.12 204 LEU A N 1
ATOM 1605 C CA . LEU A 1 204 ? -12.407 2.604 4.426 1.00 96.12 204 LEU A CA 1
ATOM 1606 C C . LEU A 1 204 ? -13.494 3.240 3.550 1.00 96.12 204 LEU A C 1
ATOM 1608 O O . LEU A 1 204 ? -14.354 3.943 4.066 1.00 96.12 204 LEU A O 1
ATOM 1612 N N . THR A 1 205 ? -13.540 2.964 2.246 1.00 93.94 205 THR A N 1
ATOM 1613 C CA . THR A 1 205 ? -14.608 3.488 1.373 1.00 93.94 205 THR A CA 1
ATOM 1614 C C . THR A 1 205 ? -15.998 3.067 1.846 1.00 93.94 205 THR A C 1
ATOM 1616 O O . THR A 1 205 ? -16.884 3.912 1.922 1.00 93.94 205 THR A O 1
ATOM 1619 N N . GLU A 1 206 ? -16.162 1.802 2.230 1.00 93.69 206 GLU A N 1
ATOM 1620 C CA . GLU A 1 206 ? -17.429 1.260 2.740 1.00 93.69 206 GLU A CA 1
ATOM 1621 C C . GLU A 1 206 ? -17.746 1.675 4.188 1.00 93.69 206 GLU A C 1
ATOM 1623 O O . GLU A 1 206 ? -18.883 1.532 4.635 1.00 93.69 206 GLU A O 1
ATOM 1628 N N . ILE A 1 207 ? -16.750 2.168 4.929 1.00 95.44 207 ILE A N 1
ATOM 1629 C CA . ILE A 1 207 ? -16.841 2.540 6.347 1.00 95.44 207 ILE A CA 1
ATOM 1630 C C . ILE A 1 207 ? -16.402 4.011 6.495 1.00 95.44 207 ILE A C 1
ATOM 1632 O O . ILE A 1 207 ? -15.286 4.292 6.953 1.00 95.44 207 ILE A O 1
ATOM 1636 N N . PRO A 1 208 ? -17.211 4.975 6.004 1.00 95.12 208 PRO A N 1
ATOM 1637 C CA . PRO A 1 208 ? -16.848 6.391 5.910 1.00 95.12 208 PRO A CA 1
ATOM 1638 C C . PRO A 1 208 ? -16.511 7.063 7.247 1.00 95.12 208 PRO A C 1
ATOM 1640 O O . PRO A 1 208 ? -15.682 7.971 7.263 1.00 95.12 208 PRO A O 1
ATOM 1643 N N . SER A 1 209 ? -17.097 6.618 8.360 1.00 97.06 209 SER A N 1
ATOM 1644 C CA . SER A 1 209 ? -16.841 7.168 9.697 1.00 97.06 209 SER A CA 1
ATOM 1645 C C . SER A 1 209 ? -15.514 6.704 10.315 1.00 97.06 209 SER A C 1
ATOM 1647 O O . SER A 1 209 ? -15.110 7.216 11.360 1.00 97.06 209 SER A O 1
ATOM 1649 N N . CYS A 1 210 ? -14.827 5.738 9.690 1.00 98.00 210 CYS A N 1
ATOM 1650 C CA . CYS A 1 210 ? -13.506 5.287 10.112 1.00 98.00 210 CYS A CA 1
ATOM 1651 C C . CYS A 1 210 ? -12.427 6.249 9.599 1.00 98.00 210 CYS A C 1
ATOM 1653 O O . CYS A 1 210 ? -12.169 6.310 8.391 1.00 98.00 210 CYS A O 1
ATOM 1655 N N . VAL A 1 211 ? -11.782 6.971 10.519 1.00 97.88 211 VAL A N 1
ATOM 1656 C CA . VAL A 1 211 ? -10.725 7.958 10.239 1.00 97.88 211 VAL A CA 1
ATOM 1657 C C . VAL A 1 211 ? -9.491 7.635 11.097 1.00 97.88 211 VAL A C 1
ATOM 1659 O O . VAL A 1 211 ? -9.269 8.251 12.142 1.00 97.88 211 VAL A O 1
ATOM 1662 N N . PRO A 1 212 ? -8.699 6.612 10.723 1.00 98.00 212 PRO A N 1
ATOM 1663 C CA . PRO A 1 212 ? -7.519 6.227 11.488 1.00 98.00 212 PRO A CA 1
ATOM 1664 C C . PRO A 1 212 ? -6.349 7.205 11.272 1.00 98.00 212 PRO A C 1
ATOM 1666 O O . PRO A 1 212 ? -6.241 7.809 10.206 1.00 98.00 212 PRO A O 1
ATOM 1669 N N . PRO A 1 213 ? -5.418 7.335 12.233 1.00 98.12 213 PRO A N 1
ATOM 1670 C CA . PRO A 1 213 ? -4.191 8.103 12.048 1.00 98.12 213 PRO A CA 1
ATOM 1671 C C . PRO A 1 213 ? -3.158 7.324 11.219 1.00 98.12 213 PRO A C 1
ATOM 1673 O O . PRO A 1 213 ? -3.147 6.090 11.207 1.00 98.12 213 PRO A O 1
ATOM 1676 N N . LEU A 1 214 ? -2.208 8.033 10.597 1.00 98.31 214 LEU A N 1
ATOM 1677 C CA . LEU A 1 214 ? -1.102 7.412 9.850 1.00 98.31 214 LEU A CA 1
ATOM 1678 C C . LEU A 1 214 ? -0.250 6.471 10.718 1.00 98.31 214 LEU A C 1
ATOM 1680 O O . LEU A 1 214 ? 0.200 5.433 10.234 1.00 98.31 214 LEU A O 1
ATOM 1684 N N . SER A 1 215 ? -0.068 6.791 12.004 1.00 98.12 215 SER A N 1
ATOM 1685 C CA . SER A 1 215 ? 0.648 5.933 12.959 1.00 98.12 215 SER A CA 1
ATOM 1686 C C . SER A 1 215 ? 0.062 4.525 13.031 1.00 98.12 215 SER A C 1
ATOM 1688 O O . SER A 1 215 ? 0.816 3.558 13.084 1.00 98.12 215 SER A O 1
ATOM 1690 N N . LEU A 1 216 ? -1.264 4.384 12.942 1.00 98.06 216 LEU A N 1
ATOM 1691 C CA . LEU A 1 216 ? -1.911 3.077 12.954 1.00 98.06 216 LEU A CA 1
ATOM 1692 C C . LEU A 1 216 ? -1.569 2.264 11.698 1.00 98.06 216 LEU A C 1
ATOM 1694 O O . LEU A 1 216 ? -1.310 1.066 11.782 1.00 98.06 216 LEU A O 1
ATOM 1698 N N . LEU A 1 217 ? -1.528 2.905 10.528 1.00 98.12 217 LEU A N 1
ATOM 1699 C CA . LEU A 1 217 ? -1.134 2.234 9.287 1.00 98.12 217 LEU A CA 1
ATOM 1700 C C . LEU A 1 217 ? 0.325 1.767 9.357 1.00 98.12 217 LEU A C 1
ATOM 1702 O O . LEU A 1 217 ? 0.606 0.634 8.977 1.00 98.12 217 LEU A O 1
ATOM 1706 N N . LEU A 1 218 ? 1.230 2.593 9.892 1.00 97.56 218 LEU A N 1
ATOM 1707 C CA . LEU A 1 218 ? 2.646 2.247 10.086 1.00 97.56 218 LEU A CA 1
ATOM 1708 C C . LEU A 1 218 ? 2.845 1.037 11.018 1.00 97.56 218 LEU A C 1
ATOM 1710 O O . LEU A 1 218 ? 3.792 0.273 10.848 1.00 97.56 218 LEU A O 1
ATOM 1714 N N . GLU A 1 219 ? 1.957 0.850 11.997 1.00 96.69 219 GLU A N 1
ATOM 1715 C CA . GLU A 1 219 ? 2.003 -0.279 12.936 1.00 96.69 219 GLU A CA 1
ATOM 1716 C C . GLU A 1 219 ? 1.521 -1.600 12.321 1.00 96.69 219 GLU A C 1
ATOM 1718 O O . GLU A 1 219 ? 1.916 -2.677 12.778 1.00 96.69 219 GLU A O 1
ATOM 1723 N N . HIS A 1 220 ? 0.648 -1.530 11.314 1.00 97.00 220 HIS A N 1
ATOM 1724 C CA . HIS A 1 220 ? -0.108 -2.682 10.824 1.00 97.00 220 HIS A CA 1
ATOM 1725 C C . HIS A 1 220 ? 0.220 -3.102 9.390 1.00 97.00 220 HIS A C 1
ATOM 1727 O O . HIS A 1 220 ? 0.132 -4.296 9.080 1.00 97.00 220 HIS A O 1
ATOM 1733 N N . LEU A 1 221 ? 0.572 -2.157 8.518 1.00 96.94 221 LEU A N 1
ATOM 1734 C CA . LEU A 1 221 ? 0.884 -2.435 7.121 1.00 96.94 221 LEU A CA 1
ATOM 1735 C C . LEU A 1 221 ? 2.356 -2.844 6.962 1.00 96.94 221 LEU A C 1
ATOM 1737 O O . LEU A 1 221 ? 3.245 -2.209 7.536 1.00 96.94 221 LEU A O 1
ATOM 1741 N N . PRO A 1 222 ? 2.642 -3.897 6.176 1.00 94.62 222 PRO A N 1
ATOM 1742 C CA . PRO A 1 222 ? 4.011 -4.312 5.915 1.00 94.62 222 PRO A CA 1
ATOM 1743 C C . PRO A 1 222 ? 4.706 -3.366 4.925 1.00 94.62 222 PRO A C 1
ATOM 1745 O O . PRO A 1 222 ? 4.071 -2.532 4.276 1.00 94.62 222 PRO A O 1
ATOM 1748 N N . ARG A 1 223 ? 6.026 -3.538 4.783 1.00 94.38 223 ARG A N 1
ATOM 1749 C CA . ARG A 1 223 ? 6.836 -2.863 3.760 1.00 94.38 223 ARG A CA 1
ATOM 1750 C C . ARG A 1 223 ? 6.302 -3.166 2.356 1.00 94.38 223 ARG A C 1
ATOM 1752 O O . ARG A 1 223 ? 6.018 -4.325 2.049 1.00 94.38 223 ARG A O 1
ATOM 1759 N N . LEU A 1 224 ? 6.256 -2.156 1.490 1.00 94.69 224 LEU A N 1
ATOM 1760 C CA . LEU A 1 224 ? 6.102 -2.344 0.052 1.00 94.69 224 LEU A CA 1
ATOM 1761 C C . LEU A 1 224 ? 7.327 -3.086 -0.483 1.00 94.69 224 LEU A C 1
ATOM 1763 O O . LEU A 1 224 ? 8.441 -2.562 -0.508 1.00 94.69 224 LEU A O 1
ATOM 1767 N N . MET A 1 225 ? 7.128 -4.346 -0.860 1.00 93.31 225 MET A N 1
ATOM 1768 C CA . MET A 1 225 ? 8.233 -5.198 -1.284 1.00 93.31 225 MET A CA 1
ATOM 1769 C C . MET A 1 225 ? 8.647 -4.889 -2.728 1.00 93.31 225 MET A C 1
ATOM 1771 O O . MET A 1 225 ? 7.782 -4.684 -3.586 1.00 93.31 225 MET A O 1
ATOM 1775 N N . PRO A 1 226 ? 9.945 -4.917 -3.044 1.00 93.31 226 PRO A N 1
ATOM 1776 C CA . PRO A 1 226 ? 10.386 -4.944 -4.429 1.00 93.31 226 PRO A CA 1
ATOM 1777 C C . PRO A 1 226 ? 9.932 -6.234 -5.120 1.00 93.31 226 PRO A C 1
ATOM 1779 O O . PRO A 1 226 ? 9.674 -7.253 -4.474 1.00 93.31 226 PRO A O 1
ATOM 1782 N N . ARG A 1 227 ? 9.803 -6.186 -6.446 1.00 95.31 227 ARG A N 1
ATOM 1783 C CA . ARG A 1 227 ? 9.449 -7.342 -7.276 1.00 95.31 227 ARG A CA 1
ATOM 1784 C C . ARG A 1 227 ? 10.660 -7.746 -8.111 1.00 95.31 227 ARG A C 1
ATOM 1786 O O . ARG A 1 227 ? 11.237 -6.907 -8.796 1.00 95.31 227 ARG A O 1
ATOM 1793 N N . ALA A 1 228 ? 11.038 -9.017 -8.023 1.00 95.00 228 ALA A N 1
ATOM 1794 C CA . ALA A 1 228 ? 12.144 -9.576 -8.789 1.00 95.00 228 ALA A CA 1
ATOM 1795 C C . ALA A 1 228 ? 11.703 -9.902 -10.223 1.00 95.00 228 ALA A C 1
ATOM 1797 O O . ALA A 1 228 ? 10.650 -10.511 -10.423 1.00 95.00 228 ALA A O 1
ATOM 1798 N N . TYR A 1 229 ? 12.530 -9.532 -11.195 1.00 96.00 229 TYR A N 1
ATOM 1799 C CA . TYR A 1 229 ? 12.385 -9.883 -12.605 1.00 96.00 229 TYR A CA 1
ATOM 1800 C C . TYR A 1 229 ? 13.683 -10.495 -13.115 1.00 96.00 229 TYR A C 1
ATOM 1802 O O . TYR A 1 229 ? 14.765 -10.035 -12.759 1.00 96.00 229 TYR A O 1
ATOM 1810 N N . SER A 1 230 ? 13.585 -11.508 -13.971 1.00 96.12 230 SER A N 1
ATOM 1811 C CA . SER A 1 230 ? 14.754 -12.048 -14.663 1.00 96.12 230 SER A CA 1
ATOM 1812 C C . SER A 1 230 ? 15.238 -11.068 -15.728 1.00 96.12 230 SER A C 1
ATOM 1814 O O . SER A 1 230 ? 14.439 -10.521 -16.492 1.00 96.12 230 SER A O 1
ATOM 1816 N N . ILE A 1 231 ? 16.552 -10.875 -15.797 1.00 95.69 231 ILE A N 1
ATOM 1817 C CA . ILE A 1 231 ? 17.187 -10.070 -16.832 1.00 95.69 231 ILE A CA 1
ATOM 1818 C C . ILE A 1 231 ? 17.167 -10.866 -18.142 1.00 95.69 231 ILE A C 1
ATOM 1820 O O . ILE A 1 231 ? 17.767 -11.936 -18.254 1.00 95.69 231 ILE A O 1
ATOM 1824 N N . ALA A 1 232 ? 16.463 -10.324 -19.132 1.00 95.88 232 ALA A N 1
ATOM 1825 C CA . ALA A 1 232 ? 16.213 -10.900 -20.452 1.00 95.88 232 ALA A CA 1
ATOM 1826 C C . ALA A 1 232 ? 17.186 -10.378 -21.530 1.00 95.88 232 ALA A C 1
ATOM 1828 O O . ALA A 1 232 ? 16.894 -10.427 -22.722 1.00 95.88 232 ALA A O 1
ATOM 1829 N N . SER A 1 233 ? 18.342 -9.857 -21.119 1.00 94.69 233 SER A N 1
ATOM 1830 C CA . SER A 1 233 ? 19.391 -9.337 -22.001 1.00 94.69 233 SER A CA 1
ATOM 1831 C C . SER A 1 233 ? 20.757 -9.938 -21.672 1.00 94.69 233 SER A C 1
ATOM 1833 O O . SER A 1 233 ? 20.939 -10.614 -20.661 1.00 94.69 233 SER A O 1
ATOM 1835 N N . SER A 1 234 ? 21.738 -9.669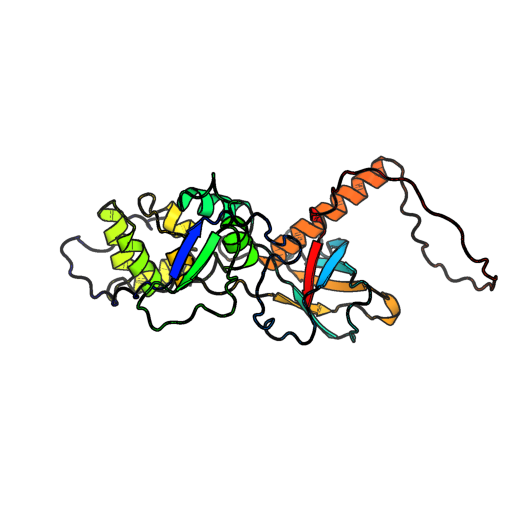 -22.535 1.00 93.88 234 SER A N 1
ATOM 1836 C CA . SER A 1 234 ? 23.150 -9.968 -22.292 1.00 93.88 234 SER A CA 1
ATOM 1837 C C . SER A 1 234 ? 23.960 -8.672 -22.260 1.00 93.88 234 SER A C 1
ATOM 1839 O O . SER A 1 234 ? 23.759 -7.830 -23.145 1.00 93.88 234 SER A O 1
ATOM 1841 N N . PRO A 1 235 ? 24.917 -8.513 -21.323 1.00 91.12 235 PRO A N 1
ATOM 1842 C CA . PRO A 1 235 ? 25.767 -7.322 -21.273 1.00 91.12 235 PRO A CA 1
ATOM 1843 C C . PRO A 1 235 ? 26.589 -7.150 -22.560 1.00 91.12 235 PRO A C 1
ATOM 1845 O O . PRO A 1 235 ? 26.888 -6.026 -22.949 1.00 91.12 235 PRO A O 1
ATOM 1848 N N . LEU A 1 236 ? 26.883 -8.246 -23.274 1.00 90.25 236 LEU A N 1
ATOM 1849 C CA . LEU A 1 236 ? 27.585 -8.214 -24.563 1.00 90.25 236 LEU A CA 1
ATOM 1850 C C . LEU A 1 236 ? 26.757 -7.568 -25.683 1.00 90.25 236 LEU A C 1
ATOM 1852 O O . LEU A 1 236 ? 27.326 -7.023 -26.621 1.00 90.25 236 LEU A O 1
ATOM 1856 N N . SER A 1 237 ? 25.425 -7.639 -25.595 1.00 88.25 237 SER A N 1
ATOM 1857 C CA . SER A 1 237 ? 24.515 -7.102 -26.614 1.00 88.25 237 SER A CA 1
ATOM 1858 C C . SER A 1 237 ? 23.935 -5.741 -26.235 1.00 88.25 237 SER A C 1
ATOM 1860 O O . SER A 1 237 ? 23.630 -4.948 -27.120 1.00 88.25 237 SER A O 1
ATOM 1862 N N . CYS A 1 238 ? 23.731 -5.485 -24.941 1.00 81.81 238 CYS A N 1
ATOM 1863 C CA . CYS A 1 238 ? 22.999 -4.315 -24.446 1.00 81.81 238 CYS A CA 1
ATOM 1864 C C . CYS A 1 238 ? 23.880 -3.333 -23.657 1.00 81.81 238 CYS A C 1
ATOM 1866 O O . CYS A 1 238 ? 23.388 -2.295 -23.215 1.00 81.81 238 CYS A O 1
ATOM 1868 N N . GLY A 1 239 ? 25.175 -3.629 -23.488 1.00 86.38 239 GLY A N 1
ATOM 1869 C CA . GLY A 1 239 ? 26.133 -2.764 -22.804 1.00 86.38 239 GLY A CA 1
ATOM 1870 C C . GLY A 1 239 ? 25.667 -2.392 -21.396 1.00 86.38 239 GLY A C 1
ATOM 1871 O O . GLY A 1 239 ? 25.530 -3.251 -20.528 1.00 86.38 239 GLY A O 1
ATOM 1872 N N . LYS A 1 240 ? 25.388 -1.098 -21.189 1.00 88.44 240 LYS A N 1
ATOM 1873 C CA . LYS A 1 240 ? 24.955 -0.506 -19.908 1.00 88.44 240 LYS A CA 1
ATOM 1874 C C . LYS A 1 240 ? 23.447 -0.613 -19.659 1.00 88.44 240 LYS A C 1
ATOM 1876 O O . LYS A 1 240 ? 22.918 0.105 -18.818 1.00 88.44 240 LYS A O 1
ATOM 1881 N N . ARG A 1 241 ? 22.740 -1.460 -20.406 1.00 92.94 241 ARG A N 1
ATOM 1882 C CA . ARG A 1 241 ? 21.293 -1.647 -20.285 1.00 92.94 241 ARG A CA 1
ATOM 1883 C C . ARG A 1 241 ? 20.958 -3.078 -19.911 1.00 92.94 241 ARG A C 1
ATOM 1885 O O . ARG A 1 241 ? 21.659 -4.022 -20.294 1.00 92.94 241 ARG A O 1
ATOM 1892 N N . ILE A 1 242 ? 19.850 -3.218 -19.200 1.00 95.00 242 ILE A N 1
ATOM 1893 C CA . ILE A 1 242 ? 19.188 -4.500 -18.980 1.00 95.00 242 ILE A CA 1
ATOM 1894 C C . ILE A 1 242 ? 17.815 -4.476 -19.633 1.00 95.00 242 ILE A C 1
ATOM 1896 O O . ILE A 1 242 ? 17.173 -3.429 -19.660 1.00 95.00 242 ILE A O 1
ATOM 1900 N N . ASN A 1 243 ? 17.350 -5.628 -20.105 1.00 95.69 243 ASN A N 1
ATOM 1901 C CA . ASN A 1 243 ? 15.957 -5.791 -20.494 1.00 95.69 243 ASN A CA 1
ATOM 1902 C C . ASN A 1 243 ? 15.236 -6.646 -19.457 1.00 95.69 243 ASN A C 1
ATOM 1904 O O . ASN A 1 243 ? 15.780 -7.643 -18.985 1.00 95.69 243 ASN A O 1
ATOM 1908 N N . ILE A 1 244 ? 14.004 -6.277 -19.135 1.00 97.06 244 ILE A N 1
ATOM 1909 C CA . ILE A 1 244 ? 13.081 -7.109 -18.364 1.00 97.06 244 ILE A CA 1
ATOM 1910 C C . ILE A 1 244 ? 11.840 -7.381 -19.203 1.00 97.06 244 ILE A C 1
ATOM 1912 O O . ILE A 1 244 ? 11.375 -6.509 -19.935 1.00 97.06 244 ILE A O 1
ATOM 1916 N N . VAL A 1 245 ? 11.297 -8.590 -19.081 1.00 97.00 245 VAL A N 1
ATOM 1917 C CA . VAL A 1 245 ? 10.042 -8.982 -19.727 1.00 97.00 245 VAL A CA 1
ATOM 1918 C C . VAL A 1 245 ? 9.048 -9.383 -18.651 1.00 97.00 245 VAL A C 1
ATOM 1920 O O . VAL A 1 245 ? 9.369 -10.180 -17.769 1.00 97.00 245 VAL A O 1
ATOM 1923 N N . PHE A 1 246 ? 7.840 -8.829 -18.702 1.00 97.25 246 PHE A N 1
ATOM 1924 C CA . PHE A 1 246 ? 6.813 -9.099 -17.702 1.00 97.25 246 PHE A CA 1
ATOM 1925 C C . PHE A 1 246 ? 5.406 -9.078 -18.289 1.00 97.25 246 PHE A C 1
ATOM 1927 O O . PHE A 1 246 ? 5.116 -8.380 -19.257 1.00 97.25 246 PHE A O 1
ATOM 1934 N N . ASN A 1 247 ? 4.510 -9.828 -17.651 1.00 97.00 247 ASN A N 1
ATOM 1935 C CA . ASN A 1 247 ? 3.081 -9.773 -17.934 1.00 97.00 247 ASN A CA 1
ATOM 1936 C C . ASN A 1 247 ? 2.410 -8.729 -17.045 1.00 97.00 247 ASN A C 1
ATOM 1938 O O . ASN A 1 247 ? 2.713 -8.644 -15.849 1.00 97.00 247 ASN A O 1
ATOM 1942 N N . LEU A 1 248 ? 1.438 -7.999 -17.592 1.00 96.25 248 LEU A N 1
ATOM 1943 C CA . LEU A 1 248 ? 0.524 -7.219 -16.774 1.00 96.25 248 LEU A CA 1
ATOM 1944 C C . LEU A 1 248 ? -0.298 -8.171 -15.905 1.00 96.25 248 LEU A C 1
ATOM 1946 O O . LEU A 1 248 ? -1.063 -9.007 -16.390 1.00 96.25 248 LEU A O 1
ATOM 1950 N N . VAL A 1 249 ? -0.130 -8.052 -14.591 1.00 95.25 249 VAL A N 1
ATOM 1951 C CA . VAL A 1 249 ? -0.934 -8.807 -13.636 1.00 95.25 249 VAL A CA 1
ATOM 1952 C C . VAL A 1 249 ? -2.256 -8.080 -13.453 1.00 95.25 249 VAL A C 1
ATOM 1954 O O . VAL A 1 249 ? -2.261 -6.888 -13.163 1.00 95.25 249 VAL A O 1
ATOM 1957 N N . VAL A 1 250 ? -3.368 -8.801 -13.557 1.00 93.00 250 VAL A N 1
ATOM 1958 C CA . VAL A 1 250 ? -4.705 -8.310 -13.210 1.00 93.00 250 VAL A CA 1
ATOM 1959 C C . VAL A 1 250 ? -5.300 -9.278 -12.194 1.00 93.00 250 VAL A C 1
ATOM 1961 O O . VAL A 1 250 ? -5.308 -10.490 -12.409 1.00 93.00 250 VAL A O 1
ATOM 1964 N N . THR A 1 251 ? -5.730 -8.764 -11.045 1.00 88.00 251 THR A N 1
ATOM 1965 C CA . THR A 1 251 ? -6.374 -9.570 -10.006 1.00 88.00 251 THR A CA 1
ATOM 1966 C C . THR A 1 251 ? -7.771 -10.000 -10.459 1.00 88.00 251 THR A C 1
ATOM 1968 O O . THR A 1 251 ? -8.351 -9.362 -11.339 1.00 88.00 251 THR A O 1
ATOM 1971 N N . PRO A 1 252 ? -8.385 -11.010 -9.817 1.00 84.25 252 PRO A N 1
ATOM 1972 C CA . PRO A 1 252 ? -9.756 -11.423 -10.132 1.00 84.25 252 PRO A CA 1
ATOM 1973 C C . PRO A 1 252 ? -10.809 -10.305 -10.050 1.00 84.25 252 PRO A C 1
ATOM 1975 O O . PRO A 1 252 ? -11.884 -10.430 -10.623 1.00 84.25 252 PRO A O 1
ATOM 1978 N N . ARG A 1 253 ? -10.512 -9.193 -9.363 1.00 84.31 253 ARG A N 1
ATOM 1979 C CA . ARG A 1 253 ? -11.383 -8.008 -9.294 1.00 84.31 253 ARG A CA 1
ATOM 1980 C C . ARG A 1 253 ? -11.095 -6.949 -10.361 1.00 84.31 253 ARG A C 1
ATOM 1982 O O . ARG A 1 253 ? -11.562 -5.822 -10.233 1.00 84.31 253 ARG A O 1
ATOM 1989 N N . GLY A 1 254 ? -10.248 -7.249 -11.339 1.00 89.12 254 GLY A N 1
ATOM 1990 C CA . GLY A 1 254 ? -9.843 -6.287 -12.362 1.00 89.12 254 GLY A CA 1
ATOM 1991 C C . GLY A 1 254 ? -8.811 -5.254 -11.896 1.00 89.12 254 GLY A C 1
ATOM 1992 O O . GLY A 1 254 ? -8.515 -4.324 -12.638 1.00 89.12 254 GLY A O 1
ATOM 1993 N N . ARG A 1 255 ? -8.226 -5.381 -10.693 1.00 91.38 255 ARG A N 1
ATOM 1994 C CA . ARG A 1 255 ? -7.146 -4.470 -10.271 1.00 91.38 255 ARG A CA 1
ATOM 1995 C C . ARG A 1 255 ? -5.828 -4.902 -10.884 1.00 91.38 255 ARG A C 1
ATOM 1997 O O . ARG A 1 255 ? -5.405 -6.034 -10.682 1.00 91.38 255 ARG A O 1
ATOM 2004 N N . MET A 1 256 ? -5.131 -3.992 -11.549 1.00 94.94 256 MET A N 1
ATOM 2005 C CA . MET A 1 256 ? -3.784 -4.283 -12.037 1.00 94.94 256 MET A CA 1
ATOM 2006 C C . MET A 1 256 ? -2.794 -4.420 -10.869 1.00 94.94 256 MET A C 1
ATOM 2008 O O . MET A 1 256 ? -2.925 -3.715 -9.871 1.00 94.94 256 MET A O 1
ATOM 2012 N N . GLY A 1 257 ? -1.812 -5.315 -10.962 1.00 95.69 257 GLY A N 1
ATOM 2013 C CA . GLY A 1 257 ? -0.788 -5.533 -9.938 1.00 95.69 257 GLY A CA 1
ATOM 2014 C C . GLY A 1 257 ? 0.167 -4.345 -9.819 1.00 95.69 257 GLY A C 1
ATOM 2015 O O . GLY A 1 257 ? 0.556 -3.783 -10.834 1.00 95.69 257 GLY A O 1
ATOM 2016 N N . VAL A 1 258 ? 0.573 -3.997 -8.589 1.00 96.94 258 VAL A N 1
ATOM 2017 C CA . VAL A 1 258 ? 1.298 -2.745 -8.271 1.00 96.94 258 VAL A CA 1
ATOM 2018 C C . VAL A 1 258 ? 2.518 -2.529 -9.168 1.00 96.94 258 VAL A C 1
ATOM 2020 O O . VAL A 1 258 ? 2.601 -1.524 -9.863 1.00 96.94 258 VAL A O 1
ATOM 2023 N N . CYS A 1 259 ? 3.450 -3.487 -9.196 1.00 97.12 259 CYS A N 1
ATOM 2024 C CA . CYS A 1 259 ? 4.692 -3.318 -9.947 1.00 97.12 259 CYS A CA 1
ATOM 2025 C C . CYS A 1 259 ? 4.490 -3.404 -11.462 1.00 97.12 259 CYS A C 1
ATOM 2027 O O . CYS A 1 259 ? 5.010 -2.559 -12.180 1.00 97.12 259 CYS A O 1
ATOM 2029 N N . SER A 1 260 ? 3.697 -4.361 -11.950 1.00 96.94 260 SER A N 1
ATOM 2030 C CA . SER A 1 260 ? 3.460 -4.512 -13.389 1.00 96.94 260 SER A CA 1
ATOM 2031 C C . SER A 1 260 ? 2.704 -3.321 -13.984 1.00 96.94 260 SER A C 1
ATOM 2033 O O . SER A 1 260 ? 3.038 -2.890 -15.080 1.00 96.94 260 SER A O 1
ATOM 2035 N N . SER A 1 261 ? 1.719 -2.754 -13.271 1.00 96.50 261 SER A N 1
ATOM 2036 C CA . SER A 1 261 ? 1.034 -1.540 -13.739 1.00 96.50 261 SER A CA 1
ATOM 2037 C C . SER A 1 261 ? 1.925 -0.315 -13.645 1.00 96.50 261 SER A C 1
ATOM 2039 O O . SER A 1 261 ? 1.889 0.531 -14.524 1.00 96.50 261 SER A O 1
ATOM 2041 N N . TRP A 1 262 ? 2.742 -0.216 -12.595 1.00 96.31 262 TRP A N 1
ATOM 2042 C CA . TRP A 1 262 ? 3.681 0.891 -12.468 1.00 96.31 262 TRP A CA 1
ATOM 2043 C C . TRP A 1 262 ? 4.715 0.876 -13.603 1.00 96.31 262 TRP A C 1
ATOM 2045 O O . TRP A 1 262 ? 4.922 1.902 -14.238 1.00 96.31 262 TRP A O 1
ATOM 2055 N N . LEU A 1 263 ? 5.278 -0.291 -13.939 1.00 96.31 263 LEU A N 1
ATOM 2056 C CA . LEU A 1 263 ? 6.166 -0.450 -15.095 1.00 96.31 263 LEU A CA 1
ATOM 2057 C C . LEU A 1 263 ? 5.450 -0.193 -16.431 1.00 96.31 263 LEU A C 1
ATOM 2059 O O . LEU A 1 263 ? 6.032 0.443 -17.305 1.00 96.31 263 LEU A O 1
ATOM 2063 N N . LYS A 1 264 ? 4.193 -0.634 -16.588 1.00 94.81 264 LYS A N 1
ATOM 2064 C CA . LYS A 1 264 ? 3.368 -0.315 -17.768 1.00 94.81 264 LYS A CA 1
ATOM 2065 C C . LYS A 1 264 ? 3.193 1.197 -17.943 1.00 94.81 264 LYS A C 1
ATOM 2067 O O . LYS A 1 264 ? 3.399 1.695 -19.039 1.00 94.81 264 LYS A O 1
ATOM 2072 N N . ASN A 1 265 ? 2.899 1.934 -16.875 1.00 93.38 265 ASN A N 1
ATOM 2073 C CA . ASN A 1 265 ? 2.777 3.391 -16.960 1.00 93.38 265 ASN A CA 1
ATOM 2074 C C . ASN A 1 265 ? 4.107 4.033 -17.395 1.00 93.38 265 ASN A C 1
ATOM 2076 O O . ASN A 1 265 ? 4.117 4.897 -18.261 1.00 93.38 265 ASN A O 1
ATOM 2080 N N . LYS A 1 266 ? 5.246 3.544 -16.875 1.00 91.31 266 LYS A N 1
ATOM 2081 C CA . LYS A 1 266 ? 6.573 4.012 -17.316 1.00 91.31 266 LYS A CA 1
ATOM 2082 C C . LYS A 1 266 ? 6.864 3.702 -18.786 1.00 91.31 266 LYS A C 1
ATOM 2084 O O . LYS A 1 266 ? 7.572 4.468 -19.432 1.00 91.31 266 LYS A O 1
ATOM 2089 N N . PHE A 1 267 ? 6.335 2.600 -19.317 1.00 88.50 267 PHE A N 1
ATOM 2090 C CA . PHE A 1 267 ? 6.365 2.312 -20.751 1.00 88.50 267 PHE A CA 1
ATOM 2091 C C . PHE A 1 267 ? 5.546 3.336 -21.550 1.00 88.50 267 PHE A C 1
ATOM 2093 O O . PHE A 1 267 ? 6.064 3.893 -22.514 1.00 88.50 267 PHE A O 1
ATOM 2100 N N . GLU A 1 268 ? 4.300 3.591 -21.146 1.00 86.62 268 GLU A N 1
ATOM 2101 C CA . GLU A 1 268 ? 3.390 4.518 -21.836 1.00 86.62 268 GLU A CA 1
ATOM 2102 C C . GLU A 1 268 ? 3.964 5.942 -21.885 1.00 86.62 268 GLU A C 1
ATOM 2104 O O . GLU A 1 268 ? 3.948 6.569 -22.943 1.00 86.62 268 GLU A O 1
ATOM 2109 N N . ASP A 1 269 ? 4.580 6.407 -20.792 1.00 83.00 269 ASP A N 1
ATOM 2110 C CA . ASP A 1 269 ? 5.257 7.709 -20.735 1.00 83.00 269 ASP A CA 1
ATOM 2111 C C . ASP A 1 269 ? 6.381 7.831 -21.782 1.00 83.00 269 ASP A C 1
ATOM 2113 O O . ASP A 1 269 ? 6.586 8.892 -22.381 1.00 83.00 269 ASP A O 1
ATOM 2117 N N . VAL A 1 270 ? 7.131 6.746 -22.011 1.00 81.62 270 VAL A N 1
ATOM 2118 C CA . VAL A 1 270 ? 8.211 6.698 -23.009 1.00 81.62 270 VAL A CA 1
ATOM 2119 C C . VAL A 1 270 ? 7.642 6.646 -24.426 1.00 81.62 270 VAL A C 1
ATOM 2121 O O . VAL A 1 270 ? 8.072 7.425 -25.274 1.00 81.62 270 VAL A O 1
ATOM 2124 N N . ASP A 1 271 ? 6.666 5.775 -24.678 1.00 79.38 271 ASP A N 1
ATOM 2125 C CA . ASP A 1 271 ? 6.040 5.600 -25.994 1.00 79.38 271 ASP A CA 1
ATOM 2126 C C . ASP A 1 271 ? 5.353 6.892 -26.478 1.00 79.38 271 ASP A C 1
ATOM 2128 O O . ASP A 1 271 ? 5.525 7.314 -27.625 1.00 79.38 271 ASP A O 1
ATOM 2132 N N . ASP A 1 272 ? 4.653 7.597 -25.586 1.00 76.88 272 ASP A N 1
ATOM 2133 C CA . ASP A 1 272 ? 4.031 8.888 -25.888 1.00 76.88 272 ASP A CA 1
ATOM 2134 C C . ASP A 1 272 ? 5.053 9.969 -26.252 1.00 76.88 272 ASP A C 1
ATOM 2136 O O . ASP A 1 272 ? 4.806 10.801 -27.134 1.00 76.88 272 ASP A O 1
ATOM 2140 N N . LEU A 1 273 ? 6.207 9.983 -25.582 1.00 73.00 273 LEU A N 1
ATOM 2141 C CA . LEU A 1 273 ? 7.290 10.908 -25.904 1.00 73.00 273 LEU A CA 1
ATOM 2142 C C . LEU A 1 273 ? 7.929 10.569 -27.250 1.00 73.00 273 LEU A C 1
ATOM 2144 O O . LEU A 1 273 ? 8.098 11.476 -28.065 1.00 73.00 273 LEU A O 1
ATOM 2148 N N . SER A 1 274 ? 8.222 9.296 -27.519 1.00 75.88 274 SER A N 1
ATOM 2149 C CA . SER A 1 274 ? 8.753 8.845 -28.812 1.00 75.88 274 SER A CA 1
ATOM 2150 C C . SER A 1 274 ? 7.833 9.255 -29.963 1.00 75.88 274 SER A C 1
ATOM 2152 O O . SER A 1 274 ? 8.274 9.920 -30.900 1.00 75.88 274 SER A O 1
ATOM 2154 N N . LYS A 1 275 ? 6.523 9.016 -29.831 1.00 79.12 275 LYS A N 1
ATOM 2155 C CA . LYS A 1 275 ? 5.515 9.450 -30.814 1.00 79.12 275 LYS A CA 1
ATOM 2156 C C . LYS A 1 275 ? 5.460 10.969 -30.994 1.00 79.12 275 LYS A C 1
ATOM 2158 O O . LYS A 1 275 ? 5.166 11.452 -32.088 1.00 79.12 275 LYS A O 1
ATOM 2163 N N . LYS A 1 276 ? 5.695 11.755 -29.936 1.00 76.38 276 LYS A N 1
ATOM 2164 C CA . LYS A 1 276 ? 5.782 13.224 -30.037 1.00 76.38 276 LYS A CA 1
ATOM 2165 C C . LYS A 1 276 ? 7.024 13.661 -30.815 1.00 76.38 276 LYS A C 1
ATOM 2167 O O . LYS A 1 276 ? 6.902 14.565 -31.636 1.00 76.38 276 LYS A O 1
ATOM 2172 N N . PHE A 1 277 ? 8.180 13.035 -30.593 1.00 77.19 277 PHE A N 1
ATOM 2173 C CA . PHE A 1 277 ? 9.408 13.335 -31.340 1.00 77.19 277 PHE A CA 1
ATOM 2174 C C . PHE A 1 277 ? 9.288 12.974 -32.822 1.00 77.19 277 PHE A C 1
ATOM 2176 O O . PHE A 1 277 ? 9.612 13.809 -33.667 1.00 77.19 277 PHE A O 1
ATOM 2183 N N . GLU A 1 278 ? 8.710 11.811 -33.136 1.00 76.06 278 GLU A N 1
ATOM 2184 C CA . GLU A 1 278 ? 8.402 11.407 -34.514 1.00 76.06 278 GLU A CA 1
ATOM 2185 C C . GLU A 1 278 ? 7.502 12.438 -35.213 1.00 76.06 278 GLU A C 1
ATOM 2187 O O . GLU A 1 278 ? 7.790 12.879 -36.324 1.00 76.06 278 GLU A O 1
ATOM 2192 N N . LYS A 1 279 ? 6.448 12.914 -34.532 1.00 76.75 279 LYS A N 1
ATOM 2193 C CA . LYS A 1 279 ? 5.561 13.971 -35.054 1.00 76.75 279 LYS A CA 1
ATOM 2194 C C . LYS A 1 279 ? 6.255 15.321 -35.250 1.00 76.75 279 LYS A C 1
ATOM 2196 O O . LYS A 1 279 ? 5.789 16.119 -36.057 1.00 76.75 279 LYS A O 1
ATOM 2201 N N . MET A 1 280 ? 7.332 15.591 -34.515 1.00 76.25 280 MET A N 1
ATOM 2202 C CA . MET A 1 280 ? 8.142 16.806 -34.652 1.00 76.25 280 MET A CA 1
ATOM 2203 C C . MET A 1 280 ? 9.273 16.660 -35.685 1.00 76.25 280 MET A C 1
ATOM 2205 O O . MET A 1 280 ? 10.044 17.600 -35.860 1.00 76.25 280 MET A O 1
ATOM 2209 N N . GLY A 1 281 ? 9.373 15.518 -36.379 1.00 65.00 281 GLY A N 1
ATOM 2210 C CA . GLY A 1 281 ? 10.410 15.265 -37.385 1.00 65.00 281 GLY A CA 1
ATOM 2211 C C . GLY A 1 281 ? 11.807 15.064 -36.793 1.00 65.00 281 GLY A C 1
ATOM 2212 O O . GLY A 1 281 ? 12.800 15.210 -37.502 1.00 65.00 281 GLY A O 1
ATOM 2213 N N . VAL A 1 282 ? 11.895 14.763 -35.494 1.00 58.75 282 VAL A N 1
ATOM 2214 C CA . VAL A 1 282 ? 13.154 14.427 -34.827 1.00 58.75 282 VAL A CA 1
ATOM 2215 C C . VAL A 1 282 ? 13.313 12.914 -34.907 1.00 58.75 282 VAL A C 1
ATOM 2217 O O . VAL A 1 282 ? 12.785 12.185 -34.070 1.00 58.75 282 VAL A O 1
ATOM 2220 N N . GLU A 1 283 ? 13.994 12.434 -35.946 1.00 51.88 283 GLU A N 1
ATOM 2221 C CA . GLU A 1 283 ? 14.391 11.028 -36.023 1.00 51.88 283 GLU A CA 1
ATOM 2222 C C . GLU A 1 283 ? 15.499 10.749 -35.002 1.00 51.88 283 GLU A C 1
ATOM 2224 O O . GLU A 1 283 ? 16.483 11.487 -34.898 1.00 51.88 283 GLU A O 1
ATOM 2229 N N . ASP A 1 284 ? 15.332 9.673 -34.235 1.00 46.34 284 ASP A N 1
ATOM 2230 C CA . ASP A 1 284 ? 16.335 9.184 -33.299 1.00 46.34 284 ASP A CA 1
ATOM 2231 C C . ASP A 1 284 ? 17.507 8.617 -34.113 1.00 46.34 284 ASP A C 1
ATOM 2233 O O . ASP A 1 284 ? 17.457 7.495 -34.621 1.00 46.34 284 ASP A O 1
ATOM 2237 N N . SER A 1 285 ? 18.565 9.411 -34.294 1.00 42.66 285 SER A N 1
ATOM 2238 C CA . SER A 1 285 ? 19.796 8.990 -34.966 1.00 42.66 285 SER A CA 1
ATOM 2239 C C . SER A 1 285 ? 20.617 8.064 -34.060 1.00 42.66 285 SER A C 1
ATOM 2241 O O . SER A 1 285 ? 21.783 8.319 -33.761 1.00 42.66 285 SER A O 1
ATOM 2243 N N . SER A 1 286 ? 19.999 6.986 -33.589 1.00 38.69 286 SER A N 1
ATOM 2244 C CA . SER A 1 286 ? 20.691 5.843 -33.016 1.00 38.69 286 SER A CA 1
ATOM 2245 C C . SER A 1 286 ? 21.112 4.939 -34.182 1.00 38.69 286 SER A C 1
ATOM 2247 O O . SER A 1 286 ? 20.255 4.501 -34.953 1.00 38.69 286 SER A O 1
ATOM 2249 N N . PRO A 1 287 ? 22.413 4.666 -34.385 1.00 33.28 287 PRO A N 1
ATOM 2250 C CA . PRO A 1 287 ? 22.867 3.941 -35.561 1.00 33.28 287 PRO A CA 1
ATOM 2251 C C . PRO A 1 287 ? 22.317 2.512 -35.536 1.00 33.28 287 PRO A C 1
ATOM 2253 O O . PRO A 1 287 ? 22.676 1.700 -34.683 1.00 33.28 287 PRO A O 1
ATOM 2256 N N . THR A 1 288 ? 21.471 2.189 -36.513 1.00 27.08 288 THR A N 1
ATOM 2257 C CA . THR A 1 288 ? 21.216 0.798 -36.889 1.00 27.08 288 THR A CA 1
ATOM 2258 C C . THR A 1 288 ? 22.520 0.274 -37.480 1.00 27.08 288 THR A C 1
ATOM 2260 O O . THR A 1 288 ? 22.885 0.624 -38.601 1.00 27.08 288 THR A O 1
ATOM 2263 N N . ILE A 1 289 ? 23.277 -0.504 -36.705 1.00 28.72 289 ILE A N 1
ATOM 2264 C CA . ILE A 1 289 ? 24.524 -1.114 -37.172 1.00 28.72 289 ILE A CA 1
ATOM 2265 C C . ILE A 1 289 ? 24.164 -2.204 -38.188 1.00 28.72 289 ILE A C 1
ATOM 2267 O O . ILE A 1 289 ? 23.994 -3.371 -37.847 1.00 28.72 289 ILE A O 1
ATOM 2271 N N . THR A 1 290 ? 24.063 -1.834 -39.462 1.00 28.16 290 THR A N 1
ATOM 2272 C CA . THR A 1 290 ? 24.373 -2.753 -40.558 1.00 28.16 290 THR A CA 1
ATOM 2273 C C . THR A 1 290 ? 25.887 -2.845 -40.667 1.00 28.16 290 THR A C 1
ATOM 2275 O O . THR A 1 290 ? 26.567 -1.855 -40.931 1.00 28.16 290 THR A O 1
ATOM 2278 N N . SER A 1 291 ? 26.414 -4.042 -40.430 1.00 31.45 291 SER A N 1
ATOM 2279 C CA . SER A 1 291 ? 27.836 -4.369 -40.469 1.00 31.45 291 SER A CA 1
ATOM 2280 C C . SER A 1 291 ? 28.491 -3.959 -41.791 1.00 31.45 291 SER A C 1
ATOM 2282 O O . SER A 1 291 ? 28.275 -4.622 -42.808 1.00 31.45 291 SER A O 1
ATOM 2284 N N . LYS A 1 292 ? 29.355 -2.942 -41.764 1.00 26.39 292 LYS A N 1
ATOM 2285 C CA . LYS A 1 292 ? 30.512 -2.842 -42.660 1.00 26.39 292 LYS A CA 1
ATOM 2286 C C . LYS A 1 292 ? 31.706 -2.273 -41.898 1.00 26.39 292 LYS A C 1
ATOM 2288 O O . LYS A 1 292 ? 31.619 -1.253 -41.227 1.00 26.39 292 LYS A O 1
ATOM 2293 N N . THR A 1 293 ? 32.783 -3.034 -41.979 1.00 34.22 293 THR A N 1
ATOM 2294 C CA . THR A 1 293 ? 34.138 -2.799 -41.495 1.00 34.22 293 THR A CA 1
ATOM 2295 C C . THR A 1 293 ? 34.698 -1.508 -42.078 1.00 34.22 293 THR A C 1
ATOM 2297 O O . THR A 1 293 ? 34.746 -1.406 -43.296 1.00 34.22 293 THR A O 1
ATOM 2300 N N . GLU A 1 294 ? 35.170 -0.580 -41.241 1.00 25.81 294 GLU A N 1
ATOM 2301 C CA . GLU A 1 294 ? 36.288 0.318 -41.567 1.00 25.81 294 GLU A CA 1
ATOM 2302 C C . GLU A 1 294 ? 36.779 1.088 -40.329 1.00 25.81 294 GLU A C 1
ATOM 2304 O O . GLU A 1 294 ? 36.013 1.491 -39.456 1.00 25.81 294 GLU A O 1
ATOM 2309 N N . THR A 1 295 ? 38.100 1.223 -40.244 1.00 29.14 295 THR A N 1
ATOM 2310 C CA . THR A 1 295 ? 38.878 1.731 -39.110 1.00 29.14 295 THR A CA 1
ATOM 2311 C C . THR A 1 295 ? 39.190 3.210 -39.323 1.00 29.14 295 THR A C 1
ATOM 2313 O O . THR A 1 295 ? 39.903 3.509 -40.276 1.00 29.14 295 THR A O 1
ATOM 2316 N N . VAL A 1 296 ? 38.761 4.137 -38.452 1.00 25.75 296 VAL A N 1
ATOM 2317 C CA . VAL A 1 296 ? 39.273 5.529 -38.459 1.00 25.75 296 VAL A CA 1
ATOM 2318 C C . VAL A 1 296 ? 39.355 6.127 -37.044 1.00 25.75 296 VAL A C 1
ATOM 2320 O O . VAL A 1 296 ? 38.525 5.861 -36.181 1.00 25.75 296 VAL A O 1
ATOM 2323 N N . GLN A 1 297 ? 40.425 6.899 -36.833 1.00 23.17 297 GLN A N 1
ATOM 2324 C CA . GLN A 1 297 ? 40.968 7.459 -35.592 1.00 23.17 297 GLN A CA 1
ATOM 2325 C C . GLN A 1 297 ? 40.175 8.640 -34.989 1.00 23.17 297 GLN A C 1
ATOM 2327 O O . GLN A 1 297 ? 39.508 9.394 -35.692 1.00 23.17 297 GLN A O 1
ATOM 2332 N N . PHE A 1 298 ? 40.337 8.827 -33.672 1.00 25.89 298 PHE A N 1
ATOM 2333 C CA . PHE A 1 298 ? 39.765 9.902 -32.847 1.00 25.89 298 PHE A CA 1
ATOM 2334 C C . PHE A 1 298 ? 40.507 11.247 -32.962 1.00 25.89 298 PHE A C 1
ATOM 2336 O O . PHE A 1 298 ? 41.737 11.259 -33.050 1.00 25.89 298 PHE A O 1
ATOM 2343 N N . PRO A 1 299 ? 39.800 12.368 -32.726 1.00 26.36 299 PRO A N 1
ATOM 2344 C CA . PRO A 1 299 ? 40.360 13.513 -32.010 1.00 26.36 299 PRO A CA 1
ATOM 2345 C C . PRO A 1 299 ? 39.618 13.816 -30.692 1.00 26.36 299 PRO A C 1
ATOM 2347 O O . PRO A 1 299 ? 38.417 13.597 -30.550 1.00 26.36 299 PRO A O 1
ATOM 2350 N N . ASN A 1 300 ? 40.386 14.325 -29.726 1.00 27.52 300 ASN A N 1
ATOM 2351 C CA . ASN A 1 300 ? 40.024 14.664 -28.341 1.00 27.52 300 ASN A CA 1
ATOM 2352 C C . ASN A 1 300 ? 39.518 16.143 -28.232 1.00 27.52 300 ASN A C 1
ATOM 2354 O O . ASN A 1 300 ? 39.486 16.833 -29.250 1.00 27.52 300 ASN A O 1
ATOM 2358 N N . PRO A 1 301 ? 39.098 16.676 -27.062 1.00 38.34 301 PRO A N 1
ATOM 2359 C CA . PRO A 1 301 ? 37.771 17.270 -26.869 1.00 38.34 301 PRO A CA 1
ATOM 2360 C C . PRO A 1 301 ? 37.818 18.761 -26.485 1.00 38.34 301 PRO A C 1
ATOM 2362 O O . PRO A 1 301 ? 38.718 19.169 -25.767 1.00 38.34 301 PRO A O 1
ATOM 2365 N N . HIS A 1 302 ? 36.807 19.577 -26.809 1.00 26.33 302 HIS A N 1
ATOM 2366 C CA . HIS A 1 302 ? 36.609 20.831 -26.063 1.00 26.33 302 HIS A CA 1
ATOM 2367 C C . HIS A 1 302 ? 35.153 21.324 -26.001 1.00 26.33 302 HIS A C 1
ATOM 2369 O O . HIS A 1 302 ? 34.499 21.535 -27.014 1.00 26.33 302 HIS A O 1
ATOM 2375 N N . ALA A 1 303 ? 34.767 21.604 -24.750 1.00 27.66 303 ALA A N 1
ATOM 2376 C CA . ALA A 1 303 ? 33.900 22.677 -24.255 1.00 27.66 303 ALA A CA 1
ATOM 2377 C C . ALA A 1 303 ? 32.367 22.575 -24.418 1.00 27.66 303 ALA A C 1
ATOM 2379 O O . ALA A 1 303 ? 31.780 22.969 -25.419 1.00 27.66 303 ALA A O 1
ATOM 2380 N N . TYR A 1 304 ? 31.717 22.215 -23.304 1.00 25.95 304 TYR A N 1
ATOM 2381 C CA . TYR A 1 304 ? 30.337 22.586 -22.983 1.00 25.95 304 TYR A CA 1
ATOM 2382 C C . TYR A 1 304 ? 30.288 23.919 -22.225 1.00 25.95 304 TYR A C 1
ATOM 2384 O O . TYR A 1 304 ? 31.031 24.108 -21.260 1.00 25.95 304 TYR A O 1
ATOM 2392 N N . ARG A 1 305 ? 29.317 24.771 -22.577 1.00 25.50 305 ARG A N 1
ATOM 2393 C CA . ARG A 1 305 ? 28.454 25.503 -21.627 1.00 25.50 305 ARG A CA 1
ATOM 2394 C C . ARG A 1 305 ? 27.312 26.194 -22.378 1.00 25.50 305 ARG A C 1
ATOM 2396 O O . ARG A 1 305 ? 27.571 27.100 -23.157 1.00 25.50 305 ARG A O 1
ATOM 2403 N N . CYS A 1 306 ? 26.067 25.848 -22.051 1.00 24.80 306 CYS A N 1
ATOM 2404 C CA . CYS A 1 306 ? 25.079 26.839 -21.619 1.00 24.80 306 CYS A CA 1
ATOM 2405 C C . CYS A 1 306 ? 23.893 26.163 -20.917 1.00 24.80 306 CYS A C 1
ATOM 2407 O O . CYS A 1 306 ? 23.491 25.053 -21.250 1.00 24.80 306 CYS A O 1
ATOM 2409 N N . SER A 1 307 ? 23.390 26.862 -19.909 1.00 27.86 307 SER A N 1
ATOM 2410 C CA . SER A 1 307 ? 22.325 26.524 -18.969 1.00 27.86 307 SER A CA 1
ATOM 2411 C C . SER A 1 307 ? 20.926 26.808 -19.515 1.00 27.86 307 SER A C 1
ATOM 2413 O O . SER A 1 307 ? 20.729 27.839 -20.151 1.00 27.86 307 SER A O 1
ATOM 2415 N N . SER A 1 308 ? 19.926 26.023 -19.113 1.00 28.03 308 SER A N 1
ATOM 2416 C CA . SER A 1 308 ? 18.660 26.563 -18.587 1.00 28.03 308 SER A CA 1
ATOM 2417 C C . SER A 1 308 ? 17.805 25.466 -17.950 1.00 28.03 308 SER A C 1
ATOM 2419 O O . SER A 1 308 ? 17.798 24.316 -18.377 1.00 28.03 308 SER A O 1
ATOM 2421 N N . ASN A 1 309 ? 17.140 25.859 -16.865 1.00 33.16 309 ASN A N 1
ATOM 2422 C CA . ASN A 1 309 ? 16.228 25.070 -16.051 1.00 33.16 309 ASN A CA 1
ATOM 2423 C C . ASN A 1 309 ? 14.951 24.709 -16.821 1.00 33.16 309 ASN A C 1
ATOM 2425 O O . ASN A 1 309 ? 14.321 25.606 -17.370 1.00 33.16 309 ASN A O 1
ATOM 2429 N N . LEU A 1 310 ? 14.548 23.438 -16.764 1.00 27.09 310 LEU A N 1
ATOM 2430 C CA . LEU A 1 310 ? 13.193 22.945 -16.462 1.00 27.09 310 LEU A CA 1
ATOM 2431 C C . LEU A 1 310 ? 13.272 21.408 -16.473 1.00 27.09 310 LEU A C 1
ATOM 2433 O O . LEU A 1 310 ? 13.387 20.791 -17.530 1.00 27.09 310 LEU A O 1
ATOM 2437 N N . ASP A 1 311 ? 13.267 20.785 -15.295 1.00 31.56 311 ASP A N 1
ATOM 2438 C CA . ASP A 1 311 ? 13.409 19.333 -15.179 1.00 31.56 311 ASP A CA 1
ATOM 2439 C C . ASP A 1 311 ? 12.055 18.624 -15.365 1.00 31.56 311 ASP A C 1
ATOM 2441 O O . ASP A 1 311 ? 11.252 18.517 -14.439 1.00 31.56 311 ASP A O 1
ATOM 2445 N N . TRP A 1 312 ? 11.810 18.141 -16.586 1.00 27.11 312 TRP A N 1
ATOM 2446 C CA . TRP A 1 312 ? 10.686 17.261 -16.939 1.00 27.11 312 TRP A CA 1
ATOM 2447 C C . TRP A 1 312 ? 11.068 15.765 -16.892 1.00 27.11 312 TRP A C 1
ATOM 2449 O O . TRP A 1 312 ? 10.359 14.930 -17.449 1.00 27.11 312 TRP A O 1
ATOM 2459 N N . THR A 1 313 ? 12.183 15.378 -16.254 1.00 33.38 313 THR A N 1
ATOM 2460 C CA . THR A 1 313 ? 12.710 13.993 -16.326 1.00 33.38 313 THR A CA 1
ATOM 2461 C C . THR A 1 313 ? 12.255 13.062 -15.197 1.00 33.38 313 THR A C 1
ATOM 2463 O O . THR A 1 313 ? 12.641 11.893 -15.154 1.00 33.38 313 THR A O 1
ATOM 2466 N N . ARG A 1 314 ? 11.390 13.520 -14.284 1.00 41.31 314 ARG A N 1
ATOM 2467 C CA . ARG A 1 314 ? 10.952 12.702 -13.136 1.00 41.31 314 ARG A CA 1
ATOM 2468 C C . ARG A 1 314 ? 10.103 11.488 -13.509 1.00 41.31 314 ARG A C 1
ATOM 2470 O O . ARG A 1 314 ? 10.165 10.493 -12.792 1.00 41.31 314 ARG A O 1
ATOM 2477 N N . ASP A 1 315 ? 9.381 11.519 -14.628 1.00 49.47 315 ASP A N 1
ATOM 2478 C CA . ASP A 1 315 ? 8.433 10.445 -14.942 1.00 49.47 315 ASP A CA 1
ATOM 2479 C C . ASP A 1 315 ? 9.066 9.166 -15.497 1.00 49.47 315 ASP A C 1
ATOM 2481 O O . ASP A 1 315 ? 8.395 8.150 -15.563 1.00 49.47 315 ASP A O 1
ATOM 2485 N N . ARG A 1 316 ? 10.369 9.139 -15.803 1.00 42.97 316 ARG A N 1
ATOM 2486 C CA . ARG A 1 316 ? 11.020 7.951 -16.397 1.00 42.97 3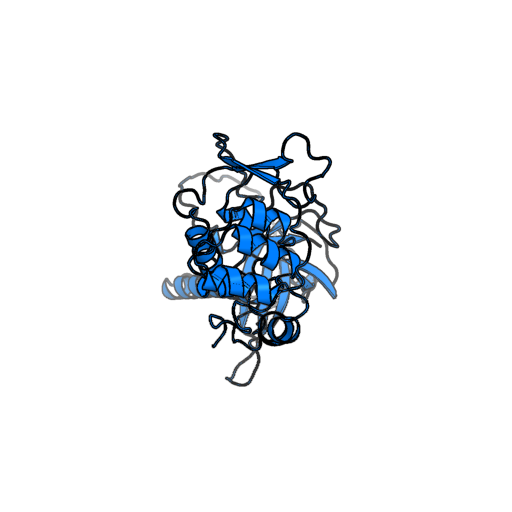16 ARG A CA 1
ATOM 2487 C C . ARG A 1 316 ? 11.878 7.131 -15.434 1.00 42.97 316 ARG A C 1
ATOM 2489 O O . ARG A 1 316 ? 12.441 6.114 -15.837 1.00 42.97 316 ARG A O 1
ATOM 2496 N N . ARG A 1 317 ? 11.990 7.557 -14.171 1.00 54.03 317 ARG A N 1
ATOM 2497 C CA . ARG A 1 317 ? 12.853 6.907 -13.175 1.00 54.03 317 ARG A CA 1
ATOM 2498 C C . ARG A 1 317 ? 12.165 5.713 -12.509 1.00 54.03 317 ARG A C 1
ATOM 2500 O O . ARG A 1 317 ? 10.998 5.784 -12.126 1.00 54.03 317 ARG A O 1
ATOM 2507 N N . CYS A 1 318 ? 12.925 4.639 -12.326 1.00 58.25 318 CYS A N 1
ATOM 2508 C CA . CYS A 1 318 ? 12.590 3.482 -11.508 1.00 58.25 318 CYS A CA 1
ATOM 2509 C C . CYS A 1 318 ? 13.757 3.137 -10.572 1.00 58.25 318 CYS A C 1
ATOM 2511 O O . CYS A 1 318 ? 14.915 3.357 -10.924 1.00 58.25 318 CYS A O 1
ATOM 2513 N N . SER A 1 319 ? 13.470 2.611 -9.379 1.00 65.69 319 SER A N 1
ATOM 2514 C CA . SER A 1 319 ? 14.518 2.229 -8.424 1.00 65.69 319 SER A CA 1
ATOM 2515 C C . SER A 1 319 ? 14.779 0.722 -8.496 1.00 65.69 319 SER A C 1
ATOM 2517 O O . SER A 1 319 ? 13.850 -0.073 -8.329 1.00 65.69 319 SER A O 1
ATOM 2519 N N . LEU A 1 320 ? 16.029 0.327 -8.755 1.00 53.44 320 LEU A N 1
ATOM 2520 C CA . LEU A 1 320 ? 16.453 -1.055 -9.013 1.00 53.44 320 LEU A CA 1
ATOM 2521 C C . LEU A 1 320 ? 17.579 -1.497 -8.074 1.00 53.44 320 LEU A C 1
ATOM 2523 O O . LEU A 1 320 ? 18.351 -0.672 -7.602 1.00 53.44 320 LEU A O 1
ATOM 2527 N N . TYR A 1 321 ? 17.724 -2.799 -7.853 1.00 55.41 321 TYR A N 1
ATOM 2528 C CA . TYR A 1 321 ? 18.917 -3.403 -7.246 1.00 55.41 321 TYR A CA 1
ATOM 2529 C C . TYR A 1 321 ? 19.072 -4.855 -7.726 1.00 55.41 321 TYR A C 1
ATOM 2531 O O . TYR A 1 321 ? 18.099 -5.453 -8.184 1.00 55.41 321 TYR A O 1
ATOM 2539 N N . ARG A 1 322 ? 20.280 -5.414 -7.652 1.00 43.62 322 ARG A N 1
ATOM 2540 C CA . ARG A 1 322 ? 20.566 -6.829 -7.935 1.00 43.62 322 ARG A CA 1
ATOM 2541 C C . ARG A 1 322 ? 20.445 -7.662 -6.670 1.00 43.62 322 ARG A C 1
ATOM 2543 O O . ARG A 1 322 ? 20.937 -7.183 -5.621 1.00 43.62 322 ARG A O 1
#

Secondary structure (DSSP, 8-state):
--TTS-SS-TTSPP-PPPPP---EEEEE-------SSSTT---PPPTT-SS--EEEEEEEEEE---STTS--EEEEEEE-TTS----TT-EEEEE----HHHHHHHHHHTT-STTTTS-EEEEEPTT------TTS-SEE-HHHIIIIIB-TTS---HHHHHHHGGGB-SHHHHHHHHHHHSSTTHHHHIIIIIIS---HHHHHHH-TTB---HHHHHHHSPB---EEEEB-S-HHHHTTEEEEEEEPPB-TTSPBPHHHHHHHHHHHHHHHHHHHHHHTT--------------------------------GGGEEEEE-

InterPro domains:
  IPR001709 Flavoprotein pyridine nucleotide cytochrome reductase [PR00371] (86-96)
  IPR001709 Flavoprotein pyridine nucleotide cytochrome reductase [PR00371] (227-234)
  IPR001709 Flavoprotein pyridine nucleotide cytochrome reductase [PR00371] (257-266)
  IPR003097 Sulfite reductase [NADPH] flavoprotein alpha-component-like, FAD-binding [PF00667] (54-262)
  IPR017927 FAD-binding domain, ferredoxin reductase-type [PS51384] (51-294)
  IPR017938 Riboflavin synthase-like beta-barrel [SSF63380] (45-265)
  IPR023173 NADPH-cytochrome p450 reductase, FAD-binding, alpha-helical domain superfamily [G3DSA:1.20.990.10] (51-225)